Protein AF-A0A8H3GNW7-F1 (afdb_monomer_lite)

Organism: NCBI:txid456999

Sequence (242 aa):
DVTTCQPLDQALVEIWHCNATGQYSGFTTAQLDAPGGGNGTTPDGNSTMTFNGTAPTGTESMGAAPTGAGGGGMSSTGMTDQFTFLRGGWATNSEGIVEFKSIYPGYYTGRTVHIHTMVQTNYSVATNGSIVSHAGNLHHIGQLFFEDTLNDAIVTQGVYANTTQSRTYNTEDNILDSENADGYNAMASTELLGETEADGILAYITIGVDPTFVGSITSTNYVTADLEESSTSTTAAPSSTA

Foldseek 3Di:
DQVPPAADFFKKKKKAAAALQADGQLCNPPPQPDPQGPFPFDLFCPKDKFWPDDAPQLLPLVTNPHPCPDDDDDDRDARPDQDQPRIDMDTQHNRNDDDDDDDQHAHAAQAAGKMKMWIWDQWDAAPVRHTPPQRTWTFGIAIAHEAVVLNVQPCCDDPSVVHPHDHQHCVRRVSNVSSPPPNHHRYWDWDDPDDGCVNDIDTDDDDDTDPVITMGIDHPHDNPPDPPPPPPPPPDDDDDDD

pLDDT: mean 76.61, std 24.31, range [22.33, 98.69]

InterPro domains:
  IPR015889 Intradiol ring-cleavage dioxygenase, core [G3DSA:2.60.130.10] (1-187)
  IPR015889 Intradiol ring-cleavage dioxygenase, core [SSF49482] (4-211)

Radius of gyration: 19.99 Å; chains: 1; bounding box: 75×57×44 Å

Structure (mmCIF, N/CA/C/O backbone):
data_AF-A0A8H3GNW7-F1
#
_entry.id   AF-A0A8H3GNW7-F1
#
loop_
_atom_site.group_PDB
_atom_site.id
_atom_site.type_symbol
_atom_site.label_atom_id
_atom_site.label_alt_id
_atom_site.label_comp_id
_atom_site.label_asym_id
_atom_site.label_entity_id
_atom_site.label_seq_id
_atom_site.pdbx_PDB_ins_code
_atom_site.Cartn_x
_atom_site.Cartn_y
_atom_site.Cartn_z
_atom_site.occupancy
_atom_site.B_iso_or_equiv
_atom_site.auth_seq_id
_atom_site.auth_comp_id
_atom_site.auth_asym_id
_atom_site.auth_atom_id
_atom_site.pdbx_PDB_model_num
ATOM 1 N N . ASP A 1 1 ? 4.038 4.307 -16.890 1.00 93.94 1 ASP A N 1
ATOM 2 C CA . ASP A 1 1 ? 5.140 5.254 -17.160 1.00 93.94 1 ASP A CA 1
ATOM 3 C C . ASP A 1 1 ? 4.582 6.672 -17.282 1.00 93.94 1 ASP A C 1
ATOM 5 O O . ASP A 1 1 ? 3.689 6.886 -18.095 1.00 93.94 1 ASP A O 1
ATOM 9 N N . VAL A 1 2 ? 5.062 7.616 -16.466 1.00 93.88 2 VAL A N 1
ATOM 10 C CA . VAL A 1 2 ? 4.602 9.025 -16.457 1.00 93.88 2 VAL A CA 1
ATOM 11 C C . VAL A 1 2 ? 4.927 9.803 -17.734 1.00 93.88 2 VAL A C 1
ATOM 13 O O . VAL A 1 2 ? 4.285 10.810 -18.011 1.00 93.88 2 VAL A O 1
ATOM 16 N N . THR A 1 3 ? 5.901 9.352 -18.523 1.00 95.38 3 THR A N 1
ATOM 17 C CA . THR A 1 3 ? 6.320 10.022 -19.760 1.00 95.38 3 THR A CA 1
ATOM 18 C C . THR A 1 3 ? 5.544 9.506 -20.965 1.00 95.38 3 THR A C 1
ATOM 20 O O . THR A 1 3 ? 5.150 10.278 -21.838 1.00 95.38 3 THR A O 1
ATOM 23 N N . THR A 1 4 ? 5.335 8.189 -21.040 1.00 96.94 4 THR A N 1
ATOM 24 C CA . THR A 1 4 ? 4.745 7.535 -22.222 1.00 96.94 4 THR A CA 1
ATOM 25 C C . THR A 1 4 ? 3.281 7.137 -22.044 1.00 96.94 4 THR A C 1
ATOM 27 O O . THR A 1 4 ? 2.631 6.747 -23.018 1.00 96.94 4 THR A O 1
ATOM 30 N N . CYS A 1 5 ? 2.768 7.198 -20.812 1.00 95.94 5 CYS A N 1
ATOM 31 C CA . CYS A 1 5 ? 1.466 6.665 -20.405 1.00 95.94 5 CYS A CA 1
ATOM 32 C C . CYS A 1 5 ? 1.281 5.171 -20.721 1.00 95.94 5 CYS A C 1
ATOM 34 O O . CYS A 1 5 ? 0.155 4.679 -20.720 1.00 95.94 5 CYS A O 1
ATOM 36 N N . GLN A 1 6 ? 2.366 4.444 -21.009 1.00 97.69 6 GLN A N 1
ATOM 37 C CA . GLN A 1 6 ? 2.303 3.012 -21.271 1.00 97.69 6 GLN A CA 1
ATOM 38 C C . GLN A 1 6 ? 2.310 2.212 -19.963 1.00 97.69 6 GLN A C 1
ATOM 40 O O . GLN A 1 6 ? 2.906 2.657 -18.965 1.00 97.69 6 GLN A O 1
ATOM 45 N N . PRO A 1 7 ? 1.677 1.026 -19.969 1.00 97.75 7 PRO A N 1
ATOM 46 C CA . PRO A 1 7 ? 1.834 0.039 -18.915 1.00 97.75 7 PRO A CA 1
ATOM 47 C C . PRO A 1 7 ? 3.296 -0.295 -18.625 1.00 97.75 7 PRO A C 1
ATOM 49 O O . PRO A 1 7 ? 4.122 -0.357 -19.537 1.00 97.75 7 PRO A O 1
ATOM 52 N N . LEU A 1 8 ? 3.605 -0.544 -17.353 1.00 96.75 8 LEU A N 1
ATOM 53 C CA . LEU A 1 8 ? 4.867 -1.162 -16.960 1.00 96.75 8 LEU A CA 1
ATOM 54 C C . LEU A 1 8 ? 4.614 -2.649 -16.742 1.00 96.75 8 LEU A C 1
ATOM 56 O O . LEU A 1 8 ? 4.023 -3.018 -15.734 1.00 96.75 8 LEU A O 1
ATOM 60 N N . ASP A 1 9 ? 5.023 -3.475 -17.699 1.00 97.00 9 ASP A N 1
ATOM 61 C CA . ASP A 1 9 ? 4.957 -4.936 -17.608 1.00 97.00 9 ASP A CA 1
ATOM 62 C C . ASP A 1 9 ? 6.084 -5.472 -16.715 1.00 97.00 9 ASP A C 1
ATOM 64 O O . ASP A 1 9 ? 7.200 -4.944 -16.736 1.00 97.00 9 ASP A O 1
ATOM 68 N N . GLN A 1 10 ? 5.798 -6.521 -15.941 1.00 96.25 10 GLN A N 1
ATOM 69 C CA . GLN A 1 10 ? 6.753 -7.193 -15.056 1.00 96.25 10 GLN A CA 1
ATOM 70 C C . GLN A 1 10 ? 7.438 -6.271 -14.026 1.00 96.25 10 GLN A C 1
ATOM 72 O O . GLN A 1 10 ? 8.518 -6.589 -13.523 1.00 96.25 10 GLN A O 1
ATOM 77 N N . ALA A 1 11 ? 6.823 -5.137 -13.684 1.00 97.00 11 ALA A N 1
ATOM 78 C CA . ALA A 1 11 ? 7.242 -4.330 -12.549 1.00 97.00 11 ALA A CA 1
ATOM 79 C C . ALA A 1 11 ? 6.739 -4.999 -11.269 1.00 97.00 11 ALA A C 1
ATOM 81 O O . ALA A 1 11 ? 5.562 -5.332 -11.151 1.00 97.00 11 ALA A O 1
ATOM 82 N N . LEU A 1 12 ? 7.623 -5.208 -10.301 1.00 95.81 12 LEU A N 1
ATOM 83 C CA . LEU A 1 12 ? 7.215 -5.682 -8.991 1.00 95.81 12 LEU A CA 1
ATOM 84 C C . LEU A 1 12 ? 6.530 -4.540 -8.252 1.00 95.81 12 LEU A C 1
ATOM 86 O O . LEU A 1 12 ? 7.145 -3.500 -8.020 1.00 95.81 12 LEU A O 1
ATOM 90 N N . VAL A 1 13 ? 5.287 -4.763 -7.845 1.00 96.06 13 VAL A N 1
ATOM 91 C CA . VAL A 1 13 ? 4.601 -3.908 -6.882 1.00 96.06 13 VAL A CA 1
ATOM 92 C C . VAL A 1 13 ? 4.580 -4.643 -5.556 1.00 96.06 13 VAL A C 1
ATOM 94 O O . VAL A 1 13 ? 4.138 -5.788 -5.494 1.00 96.06 13 VAL A O 1
ATOM 97 N N . GLU A 1 14 ? 5.061 -4.001 -4.504 1.00 92.56 14 GLU A N 1
ATOM 98 C CA . GLU A 1 14 ? 4.995 -4.504 -3.136 1.00 92.56 14 GLU A CA 1
ATOM 99 C C . GLU A 1 14 ? 4.042 -3.643 -2.324 1.00 92.56 14 GLU A C 1
ATOM 101 O O . GLU A 1 14 ? 4.078 -2.420 -2.428 1.00 92.56 14 GLU A O 1
ATOM 106 N N . ILE A 1 15 ? 3.225 -4.281 -1.489 1.00 93.19 15 ILE A N 1
ATOM 107 C CA . ILE A 1 15 ? 2.364 -3.608 -0.525 1.00 93.19 15 ILE A CA 1
ATOM 108 C C . ILE A 1 15 ? 2.614 -4.120 0.889 1.00 93.19 15 ILE A C 1
ATOM 110 O O . ILE A 1 15 ? 2.906 -5.300 1.116 1.00 93.19 15 ILE A O 1
ATOM 114 N N . TRP A 1 16 ? 2.463 -3.227 1.862 1.00 91.50 16 TRP A N 1
ATOM 115 C CA . TRP A 1 16 ? 2.397 -3.595 3.270 1.00 91.50 16 TRP A CA 1
ATOM 116 C C . TRP A 1 16 ? 1.487 -2.650 4.038 1.00 91.50 16 TRP A C 1
ATOM 118 O O . TRP A 1 16 ? 1.398 -1.463 3.736 1.00 91.50 16 TRP A O 1
ATOM 128 N N . HIS A 1 17 ? 0.808 -3.173 5.050 1.00 93.31 17 HIS A N 1
ATOM 129 C CA . HIS A 1 17 ? -0.032 -2.359 5.919 1.00 93.31 17 HIS A CA 1
ATOM 130 C C . HIS A 1 17 ? -0.207 -3.001 7.295 1.00 93.31 17 HIS A C 1
ATOM 132 O O . HIS A 1 17 ? 0.094 -4.180 7.506 1.00 93.31 17 HIS A O 1
ATOM 138 N N . CYS A 1 18 ? -0.692 -2.209 8.248 1.00 89.88 18 CYS A N 1
ATOM 139 C CA . CYS A 1 18 ? -1.008 -2.708 9.576 1.00 89.88 18 CYS A CA 1
ATOM 140 C C . CYS A 1 18 ? -2.261 -3.598 9.566 1.00 89.88 18 CYS A C 1
ATOM 142 O O . CYS A 1 18 ? -3.111 -3.527 8.672 1.00 89.88 18 CYS A O 1
ATOM 144 N N . ASN A 1 19 ? -2.388 -4.443 10.586 1.00 93.00 19 ASN A N 1
ATOM 145 C CA . ASN A 1 19 ? -3.608 -5.202 10.830 1.00 93.00 19 ASN A CA 1
ATOM 146 C C . ASN A 1 19 ? -4.758 -4.299 11.318 1.00 93.00 19 ASN A C 1
ATOM 148 O O . ASN A 1 19 ? -4.594 -3.095 11.507 1.00 93.00 19 ASN A O 1
ATOM 152 N N . ALA A 1 20 ? -5.924 -4.902 11.562 1.00 95.94 20 ALA A N 1
ATOM 153 C CA . ALA A 1 20 ? -7.139 -4.199 11.980 1.00 95.94 20 ALA A CA 1
ATOM 154 C C . ALA A 1 20 ? -6.984 -3.325 13.244 1.00 95.94 20 ALA A C 1
ATOM 156 O O . ALA A 1 20 ? -7.748 -2.384 13.428 1.00 95.94 20 ALA A O 1
ATOM 157 N N . THR A 1 21 ? -5.997 -3.608 14.101 1.00 91.19 21 THR A N 1
ATOM 158 C CA . THR A 1 21 ? -5.742 -2.881 15.356 1.00 91.19 21 THR A CA 1
ATOM 159 C C . THR A 1 21 ? -4.451 -2.057 15.324 1.00 91.19 21 THR A C 1
ATOM 161 O O . THR A 1 21 ? -3.954 -1.664 16.378 1.00 91.19 21 THR A O 1
ATOM 164 N N . GLY A 1 22 ? -3.874 -1.820 14.141 1.00 88.25 22 GLY A N 1
ATOM 165 C CA . GLY A 1 22 ? -2.730 -0.919 13.979 1.00 88.25 22 GLY A CA 1
ATOM 166 C C . GLY A 1 22 ? -1.348 -1.550 14.150 1.00 88.25 22 GLY A C 1
ATOM 167 O O . GLY A 1 22 ? -0.367 -0.821 14.234 1.00 88.25 22 GLY A O 1
ATOM 168 N N . GLN A 1 23 ? -1.224 -2.881 14.190 1.00 84.25 23 GLN A N 1
ATOM 169 C CA . GLN A 1 23 ? 0.077 -3.548 14.339 1.00 84.25 23 GLN A CA 1
ATOM 170 C C . GLN A 1 23 ? 0.660 -3.992 12.998 1.00 84.25 23 GLN A C 1
ATOM 172 O O . GLN A 1 23 ? -0.037 -4.574 12.165 1.00 84.25 23 GLN A O 1
ATOM 177 N N . TYR A 1 24 ? 1.967 -3.800 12.832 1.00 83.88 24 TYR A N 1
ATOM 178 C CA . TYR A 1 24 ? 2.730 -4.315 11.698 1.00 83.88 24 TYR A CA 1
ATOM 179 C C . TYR A 1 24 ? 3.408 -5.643 12.031 1.00 83.88 24 TYR A C 1
ATOM 181 O O . TYR A 1 24 ? 3.953 -5.834 13.120 1.00 83.88 24 TYR A O 1
ATOM 189 N N . SER A 1 25 ? 3.426 -6.545 11.054 1.00 79.75 25 SER A N 1
ATOM 190 C CA . SER A 1 25 ? 4.261 -7.742 11.098 1.00 79.75 25 SER A CA 1
ATOM 191 C C . SER A 1 25 ? 5.747 -7.356 11.081 1.00 79.75 25 SER A C 1
ATOM 193 O O . SER A 1 25 ? 6.122 -6.366 10.442 1.00 79.75 25 SER A O 1
ATOM 195 N N . GLY A 1 26 ? 6.580 -8.075 11.837 1.00 77.12 26 GLY A N 1
ATOM 196 C CA . GLY A 1 26 ? 7.970 -7.707 12.119 1.00 77.12 26 GLY A CA 1
ATOM 197 C C . GLY A 1 26 ? 8.131 -6.758 13.311 1.00 77.12 26 GLY A C 1
ATOM 198 O O . GLY A 1 26 ? 9.252 -6.569 13.774 1.00 77.12 26 GLY A O 1
ATOM 199 N N . PHE A 1 27 ? 7.045 -6.169 13.829 1.00 79.81 27 PHE A N 1
ATOM 200 C CA . PHE A 1 27 ? 7.086 -5.139 14.876 1.00 79.81 27 PHE A CA 1
ATOM 201 C C . PHE A 1 27 ? 5.938 -5.261 15.893 1.00 79.81 27 PHE A C 1
ATOM 203 O O . PHE A 1 27 ? 5.520 -4.268 16.486 1.00 79.81 27 PHE A O 1
ATOM 210 N N . THR A 1 28 ? 5.401 -6.462 16.125 1.00 76.56 28 THR A N 1
ATOM 211 C CA . THR A 1 28 ? 4.170 -6.645 16.926 1.00 76.56 28 THR A CA 1
ATOM 212 C C . THR A 1 28 ? 4.314 -6.268 18.402 1.00 76.56 28 THR A C 1
ATOM 214 O O . THR A 1 28 ? 3.321 -5.980 19.069 1.00 76.56 28 THR A O 1
ATOM 217 N N . THR A 1 29 ? 5.545 -6.252 18.912 1.00 69.50 29 THR A N 1
ATOM 218 C CA . THR A 1 29 ? 5.886 -5.852 20.291 1.00 69.50 29 THR A CA 1
ATOM 219 C C . THR A 1 29 ? 6.605 -4.503 20.378 1.00 69.50 29 THR A C 1
ATOM 221 O O . THR A 1 29 ? 6.983 -4.084 21.473 1.00 69.50 29 THR A O 1
ATOM 224 N N . ALA A 1 30 ? 6.799 -3.808 19.250 1.00 62.69 30 ALA A N 1
ATOM 225 C CA . ALA A 1 30 ? 7.311 -2.445 19.266 1.00 62.69 30 ALA A CA 1
ATOM 226 C C . ALA A 1 30 ? 6.236 -1.514 19.846 1.00 62.69 30 ALA A C 1
ATOM 228 O O . ALA A 1 30 ? 5.074 -1.564 19.444 1.00 62.69 30 ALA A O 1
ATOM 229 N N . GLN A 1 31 ? 6.608 -0.674 20.813 1.00 50.69 31 GLN A N 1
ATOM 230 C CA . GLN A 1 31 ? 5.672 0.260 21.432 1.00 50.69 31 GLN A CA 1
ATOM 231 C C . GLN A 1 31 ? 5.324 1.368 20.420 1.00 50.69 31 GLN A C 1
ATOM 233 O O . GLN A 1 31 ? 6.110 2.290 20.215 1.00 50.69 31 GLN A O 1
ATOM 238 N N . LEU A 1 32 ? 4.156 1.277 19.776 1.00 53.00 32 LEU A N 1
ATOM 239 C CA . LEU A 1 32 ? 3.659 2.294 18.833 1.00 53.00 32 LEU A CA 1
ATOM 240 C C . LEU A 1 32 ? 3.062 3.527 19.545 1.00 53.00 32 LEU A C 1
ATOM 242 O O . LEU A 1 32 ? 2.707 4.504 18.894 1.00 53.00 32 LEU A O 1
ATOM 246 N N . ASP A 1 33 ? 2.991 3.504 20.880 1.00 40.31 33 ASP A N 1
ATOM 247 C CA . ASP A 1 33 ? 2.247 4.465 21.710 1.00 40.31 33 ASP A CA 1
ATOM 248 C C . ASP A 1 33 ? 2.989 5.793 21.987 1.00 40.31 33 ASP A C 1
ATOM 250 O O . ASP A 1 33 ? 2.643 6.522 22.920 1.00 40.31 33 ASP A O 1
ATOM 254 N N . ALA A 1 34 ? 4.039 6.119 21.230 1.00 39.69 34 ALA A N 1
ATOM 255 C CA . ALA A 1 34 ? 4.726 7.399 21.375 1.00 39.69 34 ALA A CA 1
ATOM 256 C C . ALA A 1 34 ? 3.979 8.500 20.590 1.00 39.69 34 ALA A C 1
ATOM 258 O O . ALA A 1 34 ? 3.754 8.338 19.387 1.00 39.69 34 ALA A O 1
ATOM 259 N N . PRO A 1 35 ? 3.631 9.647 21.213 1.00 33.34 35 PRO A N 1
ATOM 260 C CA . PRO A 1 35 ? 3.158 10.813 20.477 1.00 33.34 35 PRO A CA 1
ATOM 261 C C . PRO A 1 35 ? 4.319 11.304 19.609 1.00 33.34 35 PRO A C 1
ATOM 263 O O . PRO A 1 35 ? 5.306 11.823 20.128 1.00 33.34 35 PRO A O 1
ATOM 266 N N . GLY A 1 36 ? 4.233 11.062 18.303 1.00 40.16 36 GLY A N 1
ATOM 267 C CA . GLY A 1 36 ? 5.357 11.246 17.380 1.00 40.16 36 GLY A CA 1
ATOM 268 C C . GLY A 1 36 ? 5.645 10.059 16.465 1.00 40.16 36 GLY A C 1
ATOM 269 O O . GLY A 1 36 ? 6.769 9.949 15.991 1.00 40.16 36 GLY A O 1
ATOM 270 N N . GLY A 1 37 ? 4.650 9.204 16.207 1.00 36.91 37 GLY A N 1
ATOM 271 C CA . GLY A 1 37 ? 4.679 8.241 15.114 1.00 36.91 37 GLY A CA 1
ATOM 272 C C . GLY A 1 37 ? 5.673 7.119 15.365 1.00 36.91 37 GLY A C 1
ATOM 273 O O . GLY A 1 37 ? 6.847 7.214 15.009 1.00 36.91 37 GLY A O 1
ATOM 274 N N . GLY A 1 38 ? 5.180 6.001 15.904 1.00 36.59 38 GLY A N 1
ATOM 275 C CA . GLY A 1 38 ? 5.775 4.711 15.577 1.00 36.59 38 GLY A CA 1
ATOM 276 C C . GLY A 1 38 ? 5.834 4.646 14.058 1.00 36.59 38 GLY A C 1
ATOM 277 O O . GLY A 1 38 ? 4.805 4.555 13.394 1.00 36.59 38 GLY A O 1
ATOM 278 N N . ASN A 1 39 ? 7.026 4.875 13.520 1.00 38.94 39 ASN A N 1
ATOM 279 C CA . ASN A 1 39 ? 7.240 5.037 12.102 1.00 38.94 39 ASN A CA 1
ATOM 280 C C . ASN A 1 39 ? 6.861 3.683 11.500 1.00 38.94 39 ASN A C 1
ATOM 282 O O . ASN A 1 39 ? 7.601 2.708 11.671 1.00 38.94 39 ASN A O 1
ATOM 286 N N . GLY A 1 40 ? 5.676 3.620 10.878 1.00 41.66 40 GLY A N 1
ATOM 287 C CA . GLY A 1 40 ? 5.266 2.594 9.919 1.00 41.66 40 GLY A CA 1
ATOM 288 C C . GLY A 1 40 ? 6.224 2.698 8.753 1.00 41.66 40 GLY A C 1
ATOM 289 O O . GLY A 1 40 ? 5.923 3.221 7.688 1.00 41.66 40 GLY A O 1
ATOM 290 N N . THR A 1 41 ? 7.459 2.345 9.062 1.00 39.34 41 THR A N 1
ATOM 291 C CA . THR A 1 41 ? 8.587 2.365 8.176 1.00 39.34 41 THR A CA 1
ATOM 292 C C . THR A 1 41 ? 8.235 1.407 7.052 1.00 39.34 41 THR A C 1
ATOM 294 O O . THR A 1 41 ? 7.289 0.608 7.124 1.00 39.34 41 THR A O 1
ATOM 297 N N . THR A 1 42 ? 9.005 1.465 5.983 1.00 37.31 42 THR A N 1
ATOM 298 C CA . THR A 1 42 ? 9.113 0.346 5.051 1.00 37.31 42 THR A CA 1
ATOM 299 C C . THR A 1 42 ? 9.264 -0.982 5.838 1.00 37.31 42 THR A C 1
ATOM 301 O O . THR A 1 42 ? 9.411 -0.965 7.063 1.00 37.31 42 THR A O 1
ATOM 304 N N . PRO A 1 43 ? 9.276 -2.179 5.227 1.00 37.72 43 PRO A N 1
ATOM 305 C CA . PRO A 1 43 ? 9.670 -3.424 5.927 1.00 37.72 43 PRO A CA 1
ATOM 306 C C . PRO A 1 43 ? 10.958 -3.328 6.794 1.00 37.72 43 PRO A C 1
ATOM 308 O O . PRO A 1 43 ? 11.270 -4.200 7.599 1.00 37.72 43 PRO A O 1
ATOM 311 N N . ASP A 1 44 ? 11.639 -2.194 6.701 1.00 44.97 44 ASP A N 1
ATOM 312 C CA . ASP A 1 44 ? 12.944 -1.843 7.142 1.00 44.97 44 ASP A CA 1
ATOM 313 C C . ASP A 1 44 ? 12.918 -0.592 8.042 1.00 44.97 44 ASP A C 1
ATOM 315 O O . ASP A 1 44 ? 13.236 0.521 7.618 1.00 44.97 44 ASP A O 1
ATOM 319 N N . GLY A 1 45 ? 12.632 -0.763 9.335 1.00 42.06 45 GLY A N 1
ATOM 320 C CA . GLY A 1 45 ? 12.810 0.265 10.384 1.00 42.06 45 GLY A CA 1
ATOM 321 C C . GLY A 1 45 ? 14.236 0.826 10.578 1.00 42.06 45 GLY A C 1
ATOM 322 O O . GLY A 1 45 ? 14.549 1.362 11.640 1.00 42.06 45 GLY A O 1
ATOM 323 N N . ASN A 1 46 ? 15.103 0.675 9.574 1.00 42.75 46 ASN A N 1
ATOM 324 C CA . ASN A 1 46 ? 16.444 1.239 9.455 1.00 42.75 46 ASN A CA 1
ATOM 325 C C . ASN A 1 46 ? 16.862 1.413 7.974 1.00 42.75 46 ASN A C 1
ATOM 327 O O . ASN A 1 46 ? 18.052 1.346 7.665 1.00 42.75 46 ASN A O 1
ATOM 331 N N . SER A 1 47 ? 15.908 1.554 7.041 1.00 46.47 47 SER A N 1
ATOM 332 C CA . SER A 1 47 ? 16.259 1.611 5.622 1.00 46.47 47 SER A CA 1
ATOM 333 C C . SER A 1 47 ? 16.913 2.928 5.236 1.00 46.47 47 SER A C 1
ATOM 335 O O . SER A 1 47 ? 16.288 3.987 5.303 1.00 46.47 47 SER A O 1
ATOM 337 N N . THR A 1 48 ? 18.166 2.873 4.786 1.00 51.88 48 THR A N 1
ATOM 338 C CA . THR A 1 48 ? 18.774 4.002 4.082 1.00 51.88 48 THR A CA 1
ATOM 339 C C . THR A 1 48 ? 18.409 3.911 2.612 1.00 51.88 48 THR A C 1
ATOM 341 O O . THR A 1 48 ? 18.759 2.943 1.934 1.00 51.88 48 THR A O 1
ATOM 344 N N . MET A 1 49 ? 17.723 4.938 2.128 1.00 56.47 49 MET A N 1
ATOM 345 C CA . MET A 1 49 ? 17.393 5.101 0.720 1.00 56.47 49 MET A CA 1
ATOM 346 C C . MET A 1 49 ? 18.518 5.868 0.044 1.00 56.47 49 MET A C 1
ATOM 348 O O . MET A 1 49 ? 18.901 6.941 0.511 1.00 56.47 49 MET A O 1
ATOM 352 N N . THR A 1 50 ? 19.046 5.331 -1.051 1.00 55.91 50 THR A N 1
ATOM 353 C CA . THR A 1 50 ? 20.015 6.061 -1.875 1.00 55.91 50 THR A CA 1
ATOM 354 C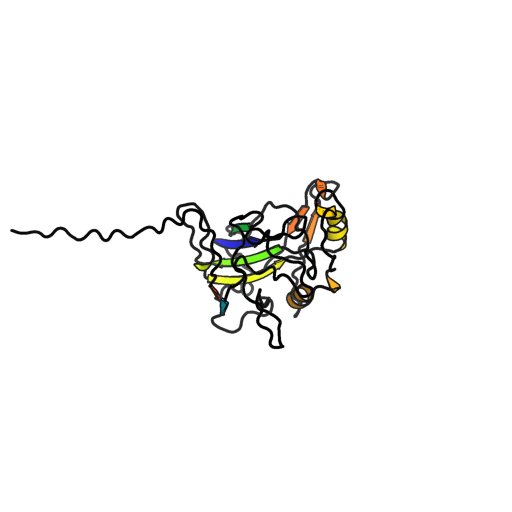 C . THR A 1 50 ? 19.431 6.266 -3.260 1.00 55.91 50 THR A C 1
ATOM 356 O O . THR A 1 50 ? 19.081 5.299 -3.938 1.00 55.91 50 THR A O 1
ATOM 359 N N . PHE A 1 51 ? 19.339 7.529 -3.672 1.00 56.25 51 PHE A N 1
ATOM 360 C CA . PHE A 1 51 ? 18.806 7.937 -4.967 1.00 56.25 51 PHE A CA 1
ATOM 361 C C . PHE A 1 51 ? 19.933 8.396 -5.887 1.00 56.25 51 PHE A C 1
ATOM 363 O O . PHE A 1 51 ? 20.816 9.149 -5.473 1.00 56.25 51 PHE A O 1
ATOM 370 N N . ASN A 1 52 ? 19.896 7.966 -7.148 1.00 51.09 52 ASN A N 1
ATOM 371 C CA . ASN A 1 52 ? 20.790 8.492 -8.172 1.00 51.09 52 ASN A CA 1
ATOM 372 C C . ASN A 1 52 ? 20.118 9.673 -8.894 1.00 51.09 52 ASN A C 1
ATOM 374 O O . ASN A 1 52 ? 19.573 9.512 -9.982 1.00 51.09 52 ASN A O 1
ATOM 378 N N . GLY A 1 53 ? 20.130 10.851 -8.265 1.00 51.81 53 GLY A N 1
ATOM 379 C CA . GLY A 1 53 ? 19.490 12.072 -8.775 1.00 51.81 53 GLY A CA 1
ATOM 380 C C . GLY A 1 53 ? 18.465 12.664 -7.804 1.00 51.81 53 GLY A C 1
ATOM 381 O O . GLY A 1 53 ? 18.298 12.167 -6.693 1.00 51.81 53 GLY A O 1
ATOM 382 N N . THR A 1 54 ? 17.804 13.749 -8.215 1.00 46.81 54 THR A N 1
ATOM 383 C CA . THR A 1 54 ? 16.623 14.276 -7.509 1.00 46.81 54 THR A CA 1
ATOM 384 C C . THR A 1 54 ? 15.480 13.287 -7.693 1.00 46.81 54 THR A C 1
ATOM 386 O O . THR A 1 54 ? 15.264 12.824 -8.815 1.00 46.81 54 THR A O 1
ATOM 389 N N . ALA A 1 55 ? 14.785 12.928 -6.616 1.00 46.78 55 ALA A N 1
ATOM 390 C CA . ALA A 1 55 ? 13.648 12.037 -6.747 1.00 46.78 55 ALA A CA 1
ATOM 391 C C . ALA A 1 55 ? 12.485 12.778 -7.436 1.00 46.78 55 ALA A C 1
ATOM 393 O O . ALA A 1 55 ? 12.372 14.002 -7.325 1.00 46.78 55 ALA A O 1
ATOM 394 N N . PRO A 1 56 ? 11.647 12.081 -8.224 1.00 44.22 56 PRO A N 1
AT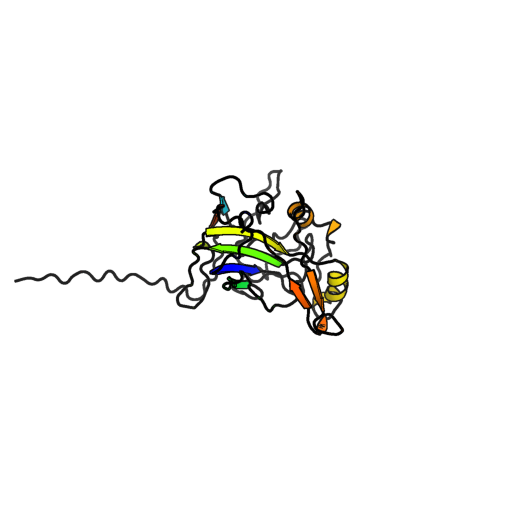OM 395 C CA . PRO A 1 56 ? 10.461 12.696 -8.791 1.00 44.22 56 PRO A CA 1
ATOM 396 C C . PRO A 1 56 ? 9.612 13.285 -7.663 1.00 44.22 56 PRO A C 1
ATOM 398 O O . PRO A 1 56 ? 9.428 12.654 -6.619 1.00 44.22 56 PRO A O 1
ATOM 401 N N . THR A 1 57 ? 9.069 14.482 -7.868 1.00 42.59 57 THR A N 1
ATOM 402 C CA . THR A 1 57 ? 8.080 15.065 -6.955 1.00 42.59 57 THR A CA 1
ATOM 403 C C . THR A 1 57 ? 6.934 14.058 -6.758 1.00 42.59 57 THR A C 1
ATOM 405 O O . THR A 1 57 ? 6.537 13.375 -7.702 1.00 42.59 57 THR A O 1
ATOM 408 N N . GLY A 1 58 ? 6.493 13.848 -5.515 1.00 39.25 58 GLY A N 1
ATOM 409 C CA . GLY A 1 58 ? 5.529 12.790 -5.159 1.00 39.25 58 GLY A CA 1
ATOM 410 C C . GLY A 1 58 ? 6.103 11.364 -5.027 1.00 39.25 58 GLY A C 1
ATOM 411 O O . GLY A 1 58 ? 5.420 10.488 -4.516 1.00 39.25 58 GLY A O 1
ATOM 412 N N . THR A 1 59 ? 7.359 11.115 -5.427 1.00 37.97 59 THR A N 1
ATOM 413 C CA . THR A 1 59 ? 8.144 9.919 -5.023 1.00 37.97 59 THR A CA 1
ATOM 414 C C . THR A 1 59 ? 8.955 10.190 -3.751 1.00 37.97 59 THR A C 1
ATOM 416 O O . THR A 1 59 ? 9.394 9.267 -3.068 1.00 37.97 59 THR A O 1
ATOM 419 N N . GLU A 1 60 ? 9.104 11.468 -3.391 1.00 35.41 60 GLU A N 1
ATOM 420 C CA . GLU A 1 60 ? 9.655 11.938 -2.118 1.00 35.41 60 GLU A CA 1
ATOM 421 C C . GLU A 1 60 ? 8.614 11.882 -0.997 1.00 35.41 60 GLU A C 1
ATOM 423 O O . GLU A 1 60 ? 8.515 12.807 -0.188 1.00 35.41 60 GLU A O 1
ATOM 428 N N . SER A 1 61 ? 7.862 10.780 -0.898 1.00 37.88 61 SER A N 1
ATOM 429 C CA . SER A 1 61 ? 7.434 10.348 0.428 1.00 37.88 61 SER A CA 1
ATOM 430 C C . SER A 1 61 ? 8.745 10.115 1.171 1.00 37.88 61 SER A C 1
ATOM 432 O O . SER A 1 61 ? 9.384 9.064 1.051 1.00 37.88 61 SER A O 1
ATOM 434 N N . MET A 1 62 ? 9.246 11.180 1.818 1.00 37.12 62 MET A N 1
ATOM 435 C CA . MET A 1 62 ? 10.250 11.103 2.863 1.00 37.12 62 MET A CA 1
ATOM 436 C C . MET A 1 62 ? 9.850 9.859 3.621 1.00 37.12 62 MET A C 1
ATOM 438 O O . MET A 1 62 ? 8.689 9.758 4.023 1.00 37.12 62 MET A O 1
ATOM 442 N N . GLY A 1 63 ? 10.743 8.873 3.705 1.00 34.34 63 GLY A N 1
ATOM 443 C CA . GLY A 1 63 ? 10.400 7.641 4.391 1.00 34.34 63 GLY A CA 1
ATOM 444 C C . GLY A 1 63 ? 9.732 7.955 5.747 1.00 34.34 63 GLY A C 1
ATOM 445 O O . GLY A 1 63 ? 9.777 9.057 6.283 1.00 34.34 63 GLY A O 1
ATOM 446 N N . ALA A 1 64 ? 9.367 6.984 6.542 1.00 37.19 64 ALA A N 1
ATOM 447 C CA . ALA A 1 64 ? 10.400 6.168 7.160 1.00 37.19 64 ALA A CA 1
ATOM 448 C C . ALA A 1 64 ? 11.764 6.857 7.541 1.00 37.19 64 ALA A C 1
ATOM 450 O O . ALA A 1 64 ? 12.484 6.291 8.352 1.00 37.19 64 ALA A O 1
ATOM 451 N N . ALA A 1 65 ? 12.138 8.052 7.054 1.00 29.52 65 ALA A N 1
ATOM 452 C CA . ALA A 1 65 ? 13.200 8.915 7.540 1.00 29.52 65 ALA A CA 1
ATOM 453 C C . ALA A 1 65 ? 12.606 9.912 8.553 1.00 29.52 65 ALA A C 1
ATOM 455 O O . ALA A 1 65 ? 11.533 10.468 8.324 1.00 29.52 65 ALA A O 1
ATOM 456 N N . PRO A 1 66 ? 13.278 10.158 9.687 1.00 28.75 66 PRO A N 1
ATOM 457 C CA . PRO A 1 66 ? 12.736 11.005 10.733 1.00 28.75 66 PRO A CA 1
ATOM 458 C C . PRO A 1 66 ? 12.567 12.421 10.180 1.00 28.75 66 PRO A C 1
ATOM 460 O O . PRO A 1 66 ? 13.555 13.111 9.923 1.00 28.75 66 PRO A O 1
ATOM 463 N N . THR A 1 67 ? 11.334 12.913 10.070 1.00 27.86 67 THR A N 1
ATOM 464 C CA . THR A 1 67 ? 11.086 14.358 10.084 1.00 27.86 67 THR A CA 1
ATOM 465 C C . THR A 1 67 ? 11.330 14.858 11.505 1.00 27.86 67 THR A C 1
ATOM 467 O O . THR A 1 67 ? 10.422 15.195 12.256 1.00 27.86 67 THR A O 1
ATOM 470 N N . GLY A 1 68 ? 12.602 14.855 11.885 1.00 26.00 68 GLY A N 1
ATOM 471 C CA . GLY A 1 68 ? 13.163 15.595 12.992 1.00 26.00 68 GLY A CA 1
ATOM 472 C C . GLY A 1 68 ? 14.126 16.611 12.406 1.00 26.00 68 GLY A C 1
ATOM 473 O O . GLY A 1 68 ? 15.342 16.461 12.517 1.00 26.00 68 GLY A O 1
ATOM 474 N N . ALA A 1 69 ? 13.598 17.667 11.785 1.00 29.73 69 ALA A N 1
ATOM 475 C CA . ALA A 1 69 ? 14.321 18.931 11.753 1.00 29.73 69 ALA A CA 1
ATOM 476 C C . ALA A 1 69 ? 14.412 19.424 13.210 1.00 29.73 69 ALA A C 1
ATOM 478 O O . ALA A 1 69 ? 13.572 20.177 13.688 1.00 29.73 69 ALA A O 1
ATOM 479 N N . GLY A 1 70 ? 15.386 18.895 13.949 1.00 22.62 70 GLY A N 1
ATOM 480 C CA . GLY A 1 70 ? 15.554 19.121 15.380 1.00 22.62 70 GLY A CA 1
ATOM 481 C C . GLY A 1 70 ? 16.175 17.899 16.040 1.00 22.62 70 GLY A C 1
ATOM 482 O O . GLY A 1 70 ? 15.519 16.879 16.208 1.00 22.62 70 GLY A O 1
ATOM 483 N N . GLY A 1 71 ? 17.461 18.002 16.377 1.00 25.34 71 GLY A N 1
ATOM 484 C CA . GLY A 1 71 ? 18.271 16.914 16.917 1.00 25.34 71 GLY A CA 1
ATOM 485 C C . GLY A 1 71 ? 17.612 16.146 18.067 1.00 25.34 71 GLY A C 1
ATOM 486 O O . GLY A 1 71 ? 17.343 16.695 19.130 1.00 25.34 71 GLY A O 1
ATOM 487 N N . GLY A 1 72 ? 17.437 14.847 17.848 1.00 22.33 72 GLY A N 1
ATOM 488 C CA . GLY A 1 72 ? 17.038 13.860 18.842 1.00 22.33 72 GLY A CA 1
ATOM 489 C C . GLY A 1 72 ? 17.033 12.493 18.172 1.00 22.33 72 GLY A C 1
ATOM 490 O O . GLY A 1 72 ? 16.083 12.150 17.481 1.00 22.33 72 GLY A O 1
ATOM 491 N N . GLY A 1 73 ? 18.137 11.750 18.284 1.00 26.72 73 GLY A N 1
ATOM 492 C CA . GLY A 1 73 ? 18.280 10.443 17.647 1.00 26.72 73 GLY A CA 1
ATOM 493 C C . GLY A 1 73 ? 17.237 9.457 18.166 1.00 26.72 73 GLY A C 1
ATOM 494 O O . GLY A 1 73 ? 17.259 9.106 19.345 1.00 26.72 73 GLY A O 1
ATOM 495 N N . MET A 1 74 ? 16.350 8.998 17.285 1.00 33.69 74 MET A N 1
ATOM 496 C CA . MET A 1 74 ? 15.456 7.882 17.570 1.00 33.69 74 MET A CA 1
ATOM 497 C C . MET A 1 74 ? 16.175 6.595 17.154 1.00 33.69 74 MET A C 1
ATOM 499 O O . MET A 1 74 ? 16.450 6.376 15.977 1.00 33.69 74 MET A O 1
ATOM 503 N N . SER A 1 75 ? 16.559 5.791 18.144 1.00 35.25 75 SER A N 1
ATOM 504 C CA . SER A 1 75 ? 17.240 4.507 17.958 1.00 35.25 75 SER A CA 1
ATOM 505 C C . SER A 1 75 ? 16.373 3.567 17.118 1.00 35.25 75 SER A C 1
ATOM 507 O O . SER A 1 75 ? 15.263 3.225 17.524 1.00 35.25 75 SER A O 1
ATOM 509 N N . SER A 1 76 ? 16.896 3.121 15.974 1.00 45.16 76 SER A N 1
ATOM 510 C CA . SER A 1 76 ? 16.317 2.051 15.158 1.00 45.16 76 SER A CA 1
ATOM 511 C C . SER A 1 76 ? 16.048 0.824 16.032 1.00 45.16 76 SER A C 1
ATOM 513 O O . SER A 1 76 ? 16.969 0.315 16.679 1.00 45.16 76 SER A O 1
ATOM 515 N N . THR A 1 77 ? 14.808 0.343 16.067 1.00 53.78 77 THR A N 1
ATOM 516 C CA . THR A 1 77 ? 14.493 -0.936 16.713 1.00 53.78 77 THR A CA 1
ATOM 517 C C . THR A 1 77 ? 14.546 -1.998 15.621 1.00 53.78 77 THR A C 1
ATOM 519 O O . THR A 1 77 ? 13.855 -1.873 14.611 1.00 53.78 77 THR A O 1
ATOM 522 N N . GLY A 1 78 ? 15.413 -3.003 15.771 1.00 61.12 78 GLY A N 1
ATOM 523 C CA . GLY A 1 78 ? 15.387 -4.171 14.887 1.00 61.12 78 GLY A CA 1
ATOM 524 C C . GLY A 1 78 ? 14.012 -4.841 14.927 1.00 61.12 78 GLY A C 1
ATOM 525 O O . GLY A 1 78 ? 13.256 -4.617 15.877 1.00 61.12 78 GLY A O 1
ATOM 526 N N . MET A 1 79 ? 13.679 -5.647 13.915 1.00 69.44 79 MET A N 1
ATOM 527 C CA . MET A 1 79 ? 12.420 -6.400 13.930 1.00 69.44 79 MET A CA 1
ATOM 528 C C . MET A 1 79 ? 12.241 -7.120 15.265 1.00 69.44 79 MET A C 1
ATOM 530 O O . MET A 1 79 ? 13.166 -7.760 15.774 1.00 69.44 79 MET A O 1
ATOM 534 N N . THR A 1 80 ? 11.048 -7.013 15.834 1.00 76.19 80 THR A N 1
ATOM 535 C CA . THR A 1 80 ? 10.733 -7.633 17.116 1.00 76.19 80 THR A CA 1
ATOM 536 C C . THR A 1 80 ? 10.181 -9.050 16.973 1.00 76.19 80 THR A C 1
ATOM 538 O O . THR A 1 80 ? 10.132 -9.793 17.953 1.00 76.19 80 THR A O 1
ATOM 541 N N . ASP A 1 81 ? 9.819 -9.447 15.751 1.00 78.75 81 ASP A N 1
ATOM 542 C CA . ASP A 1 81 ? 9.381 -10.792 15.383 1.00 78.75 81 ASP A CA 1
ATOM 543 C C . ASP A 1 81 ? 9.708 -11.099 13.905 1.00 78.75 81 ASP A C 1
ATOM 545 O O . ASP A 1 81 ? 10.375 -10.320 13.229 1.00 78.75 81 ASP A O 1
ATOM 549 N N . GLN A 1 82 ? 9.312 -12.276 13.414 1.00 81.00 82 GLN A N 1
ATOM 550 C CA . GLN A 1 82 ? 9.526 -12.720 12.024 1.00 81.00 82 GLN A CA 1
ATOM 551 C C . GLN A 1 82 ? 8.203 -12.895 11.268 1.00 81.00 82 GLN A C 1
ATOM 553 O O . GLN A 1 82 ? 8.138 -13.630 10.282 1.00 81.00 82 GLN A O 1
ATOM 558 N N . PHE A 1 83 ? 7.117 -12.287 11.750 1.00 80.69 83 PHE A N 1
ATOM 559 C CA . PHE A 1 83 ? 5.846 -12.362 11.051 1.00 80.69 83 PHE A CA 1
ATOM 560 C C . PHE A 1 83 ? 5.907 -11.566 9.751 1.00 80.69 83 PHE A C 1
ATOM 562 O O . PHE A 1 83 ? 6.555 -10.527 9.657 1.00 80.69 83 PHE A O 1
ATOM 569 N N . THR A 1 84 ? 5.151 -12.033 8.762 1.00 82.94 84 THR A N 1
ATOM 570 C CA . THR A 1 84 ? 5.064 -11.419 7.430 1.00 82.94 84 THR A CA 1
ATOM 571 C C . THR A 1 84 ? 3.624 -11.178 6.989 1.00 82.94 84 THR A C 1
ATOM 573 O O . THR A 1 84 ? 3.372 -10.906 5.819 1.00 82.94 84 THR A O 1
ATOM 576 N N . PHE A 1 85 ? 2.652 -11.275 7.907 1.00 86.00 85 PHE A N 1
ATOM 577 C CA . PHE A 1 85 ? 1.253 -11.010 7.569 1.00 86.00 85 PHE A CA 1
ATOM 578 C C . PHE A 1 85 ? 1.100 -9.614 6.952 1.00 86.00 85 PHE A C 1
ATOM 580 O O . PHE A 1 85 ? 1.797 -8.680 7.355 1.00 86.00 85 PHE A O 1
ATOM 587 N N . LEU A 1 86 ? 0.164 -9.483 6.007 1.00 91.69 86 LEU A N 1
ATOM 588 C CA . LEU A 1 86 ? -0.190 -8.210 5.363 1.00 91.69 86 LEU A CA 1
ATOM 589 C C . LEU A 1 86 ? 1.002 -7.516 4.682 1.00 91.69 86 LEU A C 1
ATOM 591 O O . LEU A 1 86 ? 1.061 -6.291 4.604 1.00 91.69 86 LEU A O 1
ATOM 595 N N . ARG A 1 87 ? 1.953 -8.322 4.199 1.00 88.94 87 ARG A N 1
ATOM 596 C CA . ARG A 1 87 ? 3.047 -7.936 3.310 1.00 88.94 87 ARG A CA 1
ATOM 597 C C . ARG A 1 87 ? 3.015 -8.854 2.100 1.00 88.94 87 ARG A C 1
ATOM 599 O O . ARG A 1 87 ? 2.781 -10.054 2.242 1.00 88.94 87 ARG A O 1
ATOM 606 N N . GLY A 1 88 ? 3.268 -8.311 0.923 1.00 87.25 88 GLY A N 1
ATOM 607 C CA . GLY A 1 88 ? 3.355 -9.113 -0.286 1.00 87.25 88 GLY A CA 1
ATOM 608 C C . GLY A 1 88 ? 3.751 -8.274 -1.479 1.00 87.25 88 GLY A C 1
ATOM 609 O O . GLY A 1 88 ? 3.608 -7.057 -1.465 1.00 87.25 88 GLY A O 1
ATOM 610 N N . GLY A 1 89 ? 4.228 -8.937 -2.521 1.00 91.62 89 GLY A N 1
ATOM 611 C CA . GLY A 1 89 ? 4.497 -8.289 -3.787 1.00 91.62 89 GLY A CA 1
ATOM 612 C C . GLY A 1 89 ? 4.225 -9.225 -4.941 1.00 91.62 89 GLY A C 1
ATOM 613 O O . GLY A 1 89 ? 4.292 -10.447 -4.793 1.00 91.62 89 GLY A O 1
ATOM 614 N N . TRP A 1 90 ? 3.879 -8.646 -6.079 1.00 94.81 90 TRP A N 1
ATOM 615 C CA . TRP A 1 90 ? 3.666 -9.400 -7.300 1.00 94.81 90 TRP A CA 1
ATOM 616 C C . TRP A 1 90 ? 3.990 -8.554 -8.525 1.00 94.81 90 TRP A C 1
ATOM 618 O O . TRP A 1 90 ? 3.935 -7.324 -8.485 1.00 94.81 90 TRP A O 1
ATOM 628 N N . ALA A 1 91 ? 4.365 -9.233 -9.605 1.00 96.62 91 ALA A N 1
ATOM 629 C CA . ALA A 1 91 ? 4.649 -8.588 -10.874 1.00 96.62 91 ALA A CA 1
ATOM 630 C C . ALA A 1 91 ? 3.350 -8.088 -11.513 1.00 96.62 91 ALA A C 1
ATOM 632 O O . ALA A 1 91 ? 2.348 -8.808 -11.535 1.00 96.62 91 ALA A O 1
ATOM 633 N N . THR A 1 92 ? 3.381 -6.885 -12.071 1.00 98.44 92 THR A N 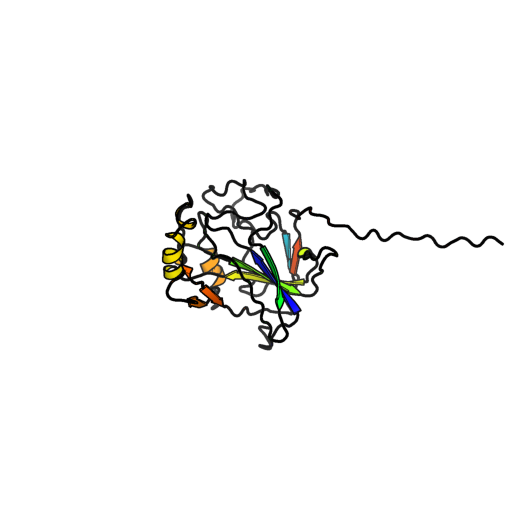1
ATOM 634 C CA . THR A 1 92 ? 2.344 -6.421 -12.987 1.00 98.44 92 THR A CA 1
ATOM 635 C C . THR A 1 92 ? 2.291 -7.306 -14.229 1.00 98.44 92 THR A C 1
ATOM 637 O O . THR A 1 92 ? 3.309 -7.820 -14.693 1.00 98.44 92 THR A O 1
ATOM 640 N N . ASN A 1 93 ? 1.092 -7.483 -14.776 1.00 98.31 93 ASN A N 1
ATOM 641 C CA . ASN A 1 93 ? 0.889 -8.158 -16.054 1.00 98.31 93 ASN A CA 1
ATOM 642 C C . ASN A 1 93 ? 1.225 -7.236 -17.248 1.00 98.31 93 ASN A C 1
ATOM 644 O O . ASN A 1 93 ? 1.590 -6.072 -17.074 1.00 98.31 93 ASN A O 1
ATOM 648 N N . SER A 1 94 ? 0.995 -7.722 -18.474 1.00 98.19 94 SER A N 1
ATOM 649 C CA . SER A 1 94 ? 1.242 -6.968 -19.716 1.00 98.19 94 SER A CA 1
ATOM 650 C C . SER A 1 94 ? 0.417 -5.686 -19.868 1.00 98.19 94 SER A C 1
ATOM 652 O O . SER A 1 94 ? 0.722 -4.852 -20.716 1.00 98.19 94 SER A O 1
ATOM 654 N N . GLU A 1 95 ? -0.645 -5.534 -19.077 1.00 98.12 95 GLU A N 1
ATOM 655 C CA . GLU A 1 95 ? -1.474 -4.327 -19.007 1.00 98.12 95 GLU A CA 1
ATOM 656 C C . GLU A 1 95 ? -1.051 -3.398 -17.856 1.00 98.12 95 GLU A C 1
ATOM 658 O O . GLU A 1 95 ? -1.642 -2.338 -17.667 1.00 98.12 95 GLU A O 1
ATOM 663 N N . GLY A 1 96 ? 0.012 -3.738 -17.118 1.00 98.00 96 GLY A N 1
ATOM 664 C CA . GLY A 1 96 ? 0.527 -2.946 -16.001 1.00 98.00 96 GLY A CA 1
ATOM 665 C C . GLY A 1 96 ? -0.300 -3.094 -14.727 1.00 98.00 96 GLY A C 1
ATOM 666 O O . GLY A 1 96 ? -0.196 -2.258 -13.833 1.00 98.00 96 GLY A O 1
ATOM 667 N N . ILE A 1 97 ? -1.132 -4.135 -14.652 1.00 98.44 97 ILE A N 1
ATOM 668 C CA . ILE A 1 97 ? -2.080 -4.363 -13.563 1.00 98.44 97 ILE A CA 1
ATOM 669 C C . ILE A 1 97 ? -1.534 -5.435 -12.626 1.00 98.44 97 ILE A C 1
ATOM 671 O O . ILE A 1 97 ? -1.014 -6.465 -13.059 1.00 98.44 97 ILE A O 1
ATOM 675 N N . VAL A 1 98 ? -1.707 -5.197 -11.331 1.00 98.31 98 VAL A N 1
ATOM 676 C CA . VAL A 1 98 ? -1.487 -6.160 -10.256 1.00 98.31 98 VAL A CA 1
ATOM 677 C C . VAL A 1 98 ? -2.684 -6.105 -9.312 1.00 98.31 98 VAL A C 1
ATOM 679 O O . VAL A 1 98 ? -3.234 -5.033 -9.065 1.00 98.31 98 VAL A O 1
ATOM 682 N N . GLU A 1 99 ? -3.093 -7.255 -8.786 1.00 98.00 99 GLU A N 1
ATOM 683 C CA . GLU A 1 99 ? -4.221 -7.364 -7.864 1.00 98.00 99 GLU A CA 1
ATOM 684 C C . GLU A 1 99 ? -3.771 -8.042 -6.572 1.00 98.00 99 GLU A C 1
ATOM 686 O O . GLU A 1 99 ? -3.100 -9.076 -6.592 1.00 98.00 99 GLU A O 1
ATOM 691 N N . PHE A 1 100 ? -4.184 -7.477 -5.439 1.00 97.75 100 PHE A N 1
ATOM 692 C CA . PHE A 1 100 ? -3.929 -8.040 -4.120 1.00 97.75 100 PHE A CA 1
ATOM 693 C C . PHE A 1 100 ? -5.246 -8.307 -3.408 1.00 97.75 100 PHE A C 1
ATOM 695 O O . PHE A 1 100 ? -6.142 -7.467 -3.382 1.00 97.75 100 PHE A O 1
ATOM 702 N N . LYS A 1 101 ? -5.336 -9.469 -2.761 1.00 97.88 101 LYS A N 1
ATOM 703 C CA . LYS A 1 101 ? -6.406 -9.762 -1.813 1.00 97.88 101 LYS A CA 1
ATOM 704 C C . LYS A 1 101 ? -5.867 -9.592 -0.400 1.00 97.88 101 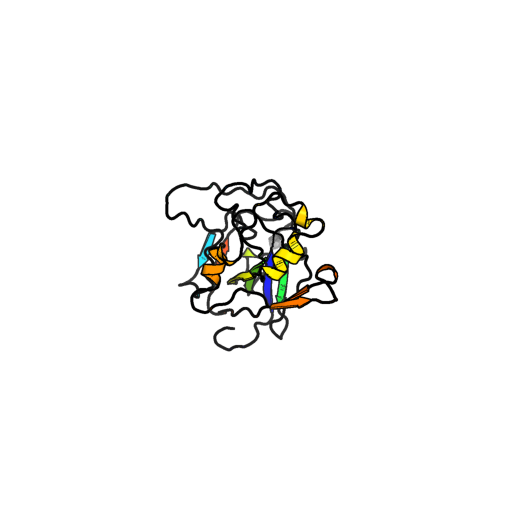LYS A C 1
ATOM 706 O O . LYS A 1 101 ? -5.011 -10.364 0.025 1.00 97.88 101 LYS A O 1
ATOM 711 N N . SER A 1 102 ? -6.398 -8.614 0.324 1.00 97.31 102 SER A N 1
ATOM 712 C CA . SER A 1 102 ? -6.044 -8.352 1.720 1.00 97.31 102 SER A CA 1
ATOM 713 C C . SER A 1 102 ? -7.287 -8.043 2.559 1.00 97.31 102 SER A C 1
ATOM 715 O O . SER A 1 102 ? -8.409 -8.052 2.054 1.00 97.31 102 SER A O 1
ATOM 717 N N . ILE A 1 103 ? -7.083 -7.799 3.851 1.00 97.50 103 ILE A N 1
ATOM 718 C CA . ILE A 1 103 ? -8.077 -7.128 4.695 1.00 97.50 103 ILE A CA 1
ATOM 719 C C . ILE A 1 103 ? -7.968 -5.612 4.506 1.00 97.50 103 ILE A C 1
ATOM 721 O O . ILE A 1 103 ? -6.922 -5.114 4.089 1.00 97.50 103 ILE A O 1
ATOM 725 N N . TYR A 1 104 ? -9.004 -4.871 4.897 1.00 98.19 104 TYR A N 1
ATOM 726 C CA . TYR A 1 104 ? -8.899 -3.418 5.009 1.00 98.19 104 TYR A CA 1
ATOM 727 C C . TYR A 1 104 ? -7.886 -3.047 6.116 1.00 98.19 104 TYR A C 1
ATOM 729 O O . TYR A 1 104 ? -7.909 -3.687 7.175 1.00 98.19 104 TYR A O 1
ATOM 737 N N . PRO A 1 105 ? -6.979 -2.078 5.912 1.00 97.00 105 PRO A N 1
ATOM 738 C CA . PRO A 1 105 ? -6.004 -1.685 6.932 1.00 97.00 105 PRO A CA 1
ATOM 739 C C . PRO A 1 105 ? -6.667 -1.049 8.162 1.00 97.00 105 PRO A C 1
ATOM 741 O O . PRO A 1 105 ? -7.699 -0.389 8.065 1.00 97.00 105 PRO A O 1
ATOM 744 N N . GLY A 1 106 ? -6.069 -1.254 9.338 1.00 95.88 106 GLY A N 1
ATOM 745 C CA . GLY A 1 106 ? -6.398 -0.474 10.532 1.00 95.88 106 GLY A CA 1
ATOM 746 C C . GLY A 1 106 ? -5.680 0.879 10.541 1.00 95.88 106 GLY A C 1
ATOM 747 O O . GLY A 1 106 ? -5.244 1.389 9.509 1.00 95.88 106 GLY A O 1
ATOM 748 N N . TYR A 1 107 ? -5.518 1.448 11.734 1.00 91.94 107 TYR A N 1
ATOM 749 C CA . TYR A 1 107 ? -4.740 2.667 11.955 1.00 91.94 107 TYR A CA 1
ATOM 750 C C . TYR A 1 107 ? -3.962 2.587 13.272 1.00 91.94 107 TYR A C 1
ATOM 752 O O . TYR A 1 107 ? -4.272 1.780 14.151 1.00 91.94 107 TYR A O 1
ATOM 760 N N . TYR A 1 108 ? -2.969 3.459 13.420 1.00 84.94 108 TYR A N 1
ATOM 761 C CA . TYR A 1 108 ? -2.195 3.643 14.645 1.00 84.94 108 TYR A CA 1
ATOM 762 C C . TYR A 1 108 ? -2.038 5.134 14.942 1.00 84.94 108 TYR A C 1
ATOM 764 O O . TYR A 1 108 ? -2.202 5.974 14.059 1.00 84.94 108 TYR A O 1
ATOM 772 N N . THR A 1 109 ? -1.767 5.469 16.205 1.00 83.19 109 THR A N 1
ATOM 773 C CA . THR A 1 109 ? -1.783 6.862 16.668 1.00 83.19 109 THR A CA 1
ATOM 774 C C . THR A 1 109 ? -0.860 7.747 15.828 1.00 83.19 109 THR A C 1
ATOM 776 O O . THR A 1 109 ? 0.336 7.480 15.704 1.00 83.19 109 THR A O 1
ATOM 779 N N . GLY A 1 110 ? -1.420 8.834 15.290 1.00 83.69 110 GLY A N 1
ATOM 780 C CA . GLY A 1 110 ? -0.696 9.828 14.501 1.00 83.69 110 GLY A CA 1
ATOM 781 C C . GLY A 1 110 ? -0.714 9.590 12.994 1.00 83.69 110 GLY A C 1
ATOM 782 O O . GLY A 1 110 ? -0.132 10.401 12.284 1.00 83.69 110 GLY A O 1
ATOM 783 N N . ARG A 1 111 ? -1.355 8.522 12.500 1.00 91.62 111 ARG A N 1
ATOM 784 C CA . ARG A 1 111 ? -1.510 8.253 11.065 1.00 91.62 111 ARG A CA 1
ATOM 785 C C . ARG A 1 111 ? -2.950 7.867 10.725 1.00 91.62 111 ARG A C 1
ATOM 787 O O . ARG A 1 111 ? -3.585 7.119 11.471 1.00 91.62 111 ARG A O 1
ATOM 794 N N . THR A 1 112 ? -3.462 8.359 9.598 1.00 96.38 112 THR A N 1
ATOM 795 C CA . THR A 1 112 ? -4.756 7.910 9.053 1.00 96.38 112 THR A CA 1
ATOM 796 C C . THR A 1 112 ? -4.638 6.502 8.454 1.00 96.38 112 THR A C 1
ATOM 798 O O . THR A 1 112 ? -3.550 5.932 8.395 1.00 96.38 112 THR A O 1
ATOM 801 N N . VAL A 1 113 ? -5.751 5.901 8.037 1.00 97.88 113 VAL A N 1
ATOM 802 C CA . VAL A 1 113 ? -5.781 4.567 7.420 1.00 97.88 113 VAL A CA 1
ATOM 803 C C . VAL A 1 113 ? -5.037 4.583 6.077 1.00 97.88 113 VAL A C 1
ATOM 805 O O . VAL A 1 113 ? -5.371 5.376 5.197 1.00 97.88 113 VAL A O 1
ATOM 808 N N . HIS A 1 114 ? -4.047 3.700 5.906 1.00 97.88 114 HIS A N 1
ATOM 809 C CA . HIS A 1 114 ? -3.232 3.640 4.688 1.00 97.88 114 HIS A CA 1
ATOM 810 C C . HIS A 1 114 ? -2.693 2.237 4.371 1.00 97.88 114 HIS A C 1
ATOM 812 O O . HIS A 1 114 ? -2.567 1.378 5.248 1.00 97.88 114 HIS A O 1
ATOM 818 N N . ILE A 1 115 ? -2.332 2.032 3.102 1.00 96.69 115 ILE A N 1
ATOM 819 C CA . ILE A 1 115 ? -1.508 0.915 2.620 1.00 96.69 115 ILE A CA 1
ATOM 820 C C . ILE A 1 115 ? -0.251 1.498 1.995 1.00 96.69 115 ILE A C 1
ATOM 822 O O . ILE A 1 115 ? -0.340 2.366 1.140 1.00 96.69 115 ILE A O 1
ATOM 826 N N . HIS A 1 116 ? 0.923 1.018 2.372 1.00 92.88 116 HIS A N 1
ATOM 827 C CA . HIS A 1 116 ? 2.139 1.406 1.675 1.00 92.88 116 HIS A CA 1
ATOM 828 C C . HIS A 1 116 ? 2.290 0.655 0.357 1.00 92.88 116 HIS A C 1
ATOM 830 O O . HIS A 1 116 ? 1.888 -0.505 0.253 1.00 92.88 116 HIS A O 1
ATOM 836 N N . THR A 1 117 ? 2.942 1.292 -0.611 1.00 93.50 117 THR A N 1
ATOM 837 C CA . THR A 1 117 ? 3.289 0.690 -1.895 1.00 93.50 117 THR A CA 1
ATOM 838 C C . THR A 1 117 ? 4.720 1.014 -2.301 1.00 93.50 117 THR A C 1
ATOM 840 O O . THR A 1 117 ? 5.268 2.071 -1.977 1.00 93.50 117 THR A O 1
ATOM 843 N N . MET A 1 118 ? 5.316 0.102 -3.054 1.00 91.38 118 MET A N 1
ATOM 844 C CA . MET A 1 118 ? 6.619 0.266 -3.672 1.00 91.38 118 MET A CA 1
ATOM 845 C C . MET A 1 118 ? 6.620 -0.366 -5.058 1.00 91.38 118 MET A C 1
ATOM 847 O O . MET A 1 118 ? 6.065 -1.445 -5.238 1.00 91.38 118 MET A O 1
ATOM 851 N N . VAL A 1 119 ? 7.260 0.288 -6.029 1.00 94.69 119 VAL A N 1
ATOM 852 C CA . VAL A 1 119 ? 7.380 -0.219 -7.402 1.00 94.69 119 VAL A CA 1
ATOM 853 C C . VAL A 1 119 ? 8.844 -0.369 -7.785 1.00 94.69 119 VAL A C 1
ATOM 855 O O . VAL A 1 119 ? 9.612 0.593 -7.708 1.00 94.69 119 VAL A O 1
ATOM 858 N N . GLN A 1 120 ? 9.217 -1.567 -8.233 1.00 93.31 120 GLN A N 1
ATOM 859 C CA . GLN A 1 120 ? 10.586 -1.922 -8.589 1.00 93.31 120 GLN A CA 1
ATOM 860 C C . GLN A 1 120 ? 10.673 -2.665 -9.928 1.00 93.31 120 GLN A C 1
ATOM 862 O O . GLN A 1 120 ? 9.754 -3.376 -10.329 1.00 93.31 120 GLN A O 1
ATOM 867 N N . THR A 1 121 ? 11.815 -2.561 -10.605 1.00 94.56 121 THR A N 1
ATOM 868 C CA . THR A 1 121 ? 12.201 -3.466 -11.706 1.00 94.56 121 THR A CA 1
ATOM 869 C C . THR A 1 121 ? 13.497 -4.191 -11.360 1.00 94.56 121 THR A C 1
ATOM 871 O O . THR A 1 121 ? 14.112 -3.901 -10.339 1.00 94.56 121 THR A O 1
ATOM 874 N N . ASN A 1 122 ? 13.928 -5.156 -12.179 1.00 93.12 122 ASN A N 1
ATOM 875 C CA . ASN A 1 122 ? 15.179 -5.905 -11.969 1.00 93.12 122 ASN A CA 1
ATOM 876 C C . ASN A 1 122 ? 15.305 -6.549 -10.571 1.00 93.12 122 ASN A C 1
ATOM 878 O O . ASN A 1 122 ? 16.406 -6.746 -10.065 1.00 93.12 122 ASN A O 1
ATOM 882 N N . TYR A 1 123 ? 14.174 -6.875 -9.946 1.00 90.00 123 TYR A N 1
ATOM 883 C CA . TYR A 1 123 ? 14.119 -7.555 -8.659 1.00 90.00 123 TYR A CA 1
ATOM 884 C C . TYR A 1 123 ? 14.511 -9.030 -8.807 1.00 90.00 123 TYR A C 1
ATOM 886 O O . TYR A 1 123 ? 14.479 -9.605 -9.896 1.00 90.00 123 TYR A O 1
ATOM 894 N N . SER A 1 124 ? 14.872 -9.658 -7.690 1.00 88.12 124 SER A N 1
ATOM 895 C CA . SER A 1 124 ? 15.194 -11.085 -7.639 1.00 88.12 124 SER A CA 1
ATOM 896 C C . SER A 1 124 ? 14.189 -11.836 -6.773 1.00 88.12 124 SER A C 1
ATOM 898 O O . SER A 1 124 ? 13.653 -11.294 -5.808 1.00 88.12 124 SER A O 1
ATOM 900 N N . VAL A 1 125 ? 13.950 -13.101 -7.109 1.00 85.81 125 VAL A N 1
ATOM 901 C CA . VAL A 1 125 ? 13.149 -14.028 -6.303 1.00 85.81 125 VAL A CA 1
ATOM 902 C C . VAL A 1 125 ? 14.068 -15.163 -5.870 1.00 85.81 125 VAL A C 1
ATOM 904 O O . VAL A 1 125 ? 14.751 -15.766 -6.699 1.00 85.81 125 VAL A O 1
ATOM 907 N N . ALA A 1 126 ? 14.125 -15.422 -4.568 1.00 84.38 126 ALA A N 1
ATOM 908 C CA . ALA A 1 126 ? 14.900 -16.511 -3.996 1.00 84.38 126 ALA A CA 1
ATOM 909 C C . ALA A 1 126 ? 14.306 -17.874 -4.386 1.00 84.38 126 ALA A C 1
ATOM 911 O O . ALA A 1 126 ? 13.134 -17.988 -4.744 1.00 84.38 126 ALA A O 1
ATOM 912 N N . THR A 1 127 ? 15.094 -18.943 -4.257 1.00 85.88 127 THR A N 1
ATOM 913 C CA . THR A 1 127 ? 14.673 -20.315 -4.601 1.00 85.88 127 THR A CA 1
ATOM 914 C C . THR A 1 127 ? 13.415 -20.765 -3.851 1.00 85.88 127 THR A C 1
ATOM 916 O O . THR A 1 127 ? 12.626 -21.545 -4.377 1.00 85.88 127 THR A O 1
ATOM 919 N N . ASN A 1 128 ? 13.201 -20.255 -2.635 1.00 78.31 128 ASN A N 1
ATOM 920 C CA . ASN A 1 128 ? 12.023 -20.543 -1.816 1.00 78.31 128 ASN A CA 1
ATOM 921 C C . ASN A 1 128 ? 10.772 -19.721 -2.210 1.00 78.31 128 ASN A C 1
ATOM 923 O O . ASN A 1 128 ? 9.741 -19.832 -1.553 1.00 78.31 128 ASN A O 1
ATOM 927 N N . GLY A 1 129 ? 10.854 -18.899 -3.262 1.00 79.31 129 GLY A N 1
ATOM 928 C CA . GLY A 1 129 ? 9.767 -18.044 -3.745 1.00 79.31 129 GLY A CA 1
ATOM 929 C C . GLY A 1 129 ? 9.668 -16.677 -3.062 1.00 79.31 129 GLY A C 1
ATOM 930 O O . GLY A 1 129 ? 8.805 -15.886 -3.434 1.00 79.31 129 GLY A O 1
ATOM 931 N N . SER A 1 130 ? 10.537 -16.372 -2.094 1.00 79.88 130 SER A N 1
ATOM 932 C CA . SER A 1 130 ? 10.558 -15.064 -1.430 1.00 79.88 130 SER A CA 1
ATOM 933 C C . SER A 1 130 ? 11.135 -13.986 -2.341 1.00 79.88 130 SER A C 1
ATOM 935 O O . SER A 1 130 ? 12.109 -14.211 -3.058 1.00 79.88 130 SER A O 1
ATOM 937 N N . ILE A 1 131 ? 10.564 -12.789 -2.279 1.00 83.62 131 ILE A N 1
ATOM 938 C CA . ILE A 1 131 ? 11.066 -11.620 -3.000 1.00 83.62 131 ILE A CA 1
ATOM 939 C C . ILE A 1 131 ? 12.302 -11.080 -2.276 1.00 83.62 131 ILE A C 1
ATOM 941 O O . ILE A 1 131 ? 12.271 -10.819 -1.075 1.00 83.62 131 ILE A O 1
ATOM 945 N N . VAL A 1 132 ? 13.385 -10.872 -3.020 1.00 83.06 132 VAL A N 1
ATOM 946 C CA . VAL A 1 132 ? 14.597 -10.200 -2.541 1.00 83.06 132 VAL A CA 1
ATOM 947 C C . VAL A 1 132 ? 14.447 -8.710 -2.846 1.00 83.06 132 VAL A C 1
ATOM 949 O O . VAL A 1 132 ? 15.007 -8.202 -3.816 1.00 83.06 132 VAL A O 1
ATOM 952 N N . SER A 1 133 ? 13.617 -8.026 -2.054 1.00 76.31 133 SER A N 1
ATOM 953 C CA . SER A 1 133 ? 13.154 -6.655 -2.339 1.00 76.31 133 SER A CA 1
ATOM 954 C C . SER A 1 133 ? 14.313 -5.669 -2.553 1.00 76.31 133 SER A C 1
ATOM 956 O O . SER A 1 133 ? 14.312 -4.898 -3.505 1.00 76.31 133 SER A O 1
ATOM 958 N N . HIS A 1 134 ? 15.381 -5.776 -1.761 1.00 79.06 134 HIS A N 1
ATOM 959 C CA . HIS A 1 134 ? 16.573 -4.921 -1.849 1.00 79.06 134 HIS A CA 1
ATOM 960 C C . HIS A 1 134 ? 17.468 -5.172 -3.081 1.00 79.06 134 HIS A C 1
ATOM 962 O O . HIS A 1 134 ? 18.452 -4.461 -3.272 1.00 79.06 134 HIS A O 1
ATOM 968 N N . ALA A 1 135 ? 17.185 -6.192 -3.898 1.00 84.56 135 ALA A N 1
ATOM 969 C CA . ALA A 1 135 ? 17.916 -6.437 -5.143 1.00 84.56 135 ALA A CA 1
ATOM 970 C C . ALA A 1 135 ? 17.365 -5.632 -6.334 1.00 84.56 135 ALA A C 1
ATOM 972 O O . ALA A 1 135 ? 18.016 -5.590 -7.376 1.00 84.56 135 ALA A O 1
ATOM 973 N N . GLY A 1 136 ? 16.170 -5.043 -6.204 1.00 86.88 136 GLY A N 1
ATOM 974 C CA . GLY A 1 136 ? 15.506 -4.314 -7.278 1.00 86.88 136 GLY A CA 1
ATOM 975 C C . GLY A 1 136 ? 16.034 -2.896 -7.500 1.00 86.88 136 GLY A C 1
ATOM 976 O O . GLY A 1 136 ? 16.647 -2.269 -6.637 1.00 86.88 136 GLY A O 1
ATOM 977 N N . ASN A 1 137 ? 15.739 -2.379 -8.689 1.00 91.31 137 ASN A N 1
ATOM 978 C CA . ASN A 1 137 ? 15.788 -0.960 -9.003 1.00 91.31 137 ASN A CA 1
ATOM 979 C C . ASN A 1 137 ? 14.488 -0.321 -8.526 1.00 91.31 137 ASN A C 1
ATOM 981 O O . ASN A 1 137 ? 13.424 -0.586 -9.092 1.00 91.31 137 ASN A O 1
ATOM 985 N N . LE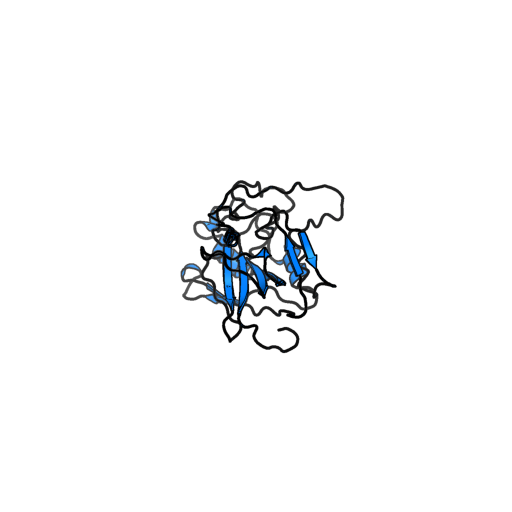U A 1 138 ? 14.574 0.539 -7.518 1.00 89.06 138 LEU A N 1
ATOM 986 C CA . LEU A 1 138 ? 13.414 1.248 -7.005 1.00 89.06 138 LEU A CA 1
ATOM 987 C C . LEU A 1 138 ? 13.011 2.390 -7.938 1.00 89.06 138 LEU A C 1
ATOM 989 O O . LEU A 1 138 ? 13.833 3.255 -8.236 1.00 89.06 138 LEU A O 1
ATOM 993 N N . HIS A 1 139 ? 11.732 2.446 -8.301 1.00 91.12 139 HIS A N 1
ATOM 994 C CA . HIS A 1 139 ? 11.170 3.525 -9.115 1.00 91.12 139 HIS A CA 1
ATOM 995 C C . HIS A 1 139 ? 10.163 4.396 -8.370 1.00 91.12 139 HIS A C 1
ATOM 997 O O . HIS A 1 139 ? 10.006 5.566 -8.702 1.00 91.12 139 HIS A O 1
ATOM 1003 N N . HIS A 1 140 ? 9.456 3.846 -7.383 1.00 90.06 140 HIS A N 1
ATOM 1004 C CA . HIS A 1 140 ? 8.434 4.599 -6.666 1.00 90.06 140 HIS A CA 1
ATOM 1005 C C . HIS A 1 140 ? 8.196 4.043 -5.262 1.00 90.06 140 HIS A C 1
ATOM 1007 O O . HIS A 1 140 ? 8.203 2.826 -5.073 1.00 90.06 140 HIS A O 1
ATOM 1013 N N . ILE A 1 141 ? 7.947 4.937 -4.305 1.00 86.19 141 ILE A N 1
ATOM 1014 C CA . ILE A 1 141 ? 7.403 4.635 -2.978 1.00 86.19 141 ILE A CA 1
ATOM 1015 C C . ILE A 1 141 ? 6.285 5.630 -2.719 1.00 86.19 141 ILE A C 1
ATOM 1017 O O . ILE A 1 141 ? 6.459 6.822 -2.965 1.00 86.19 141 ILE A O 1
ATOM 1021 N N . GLY A 1 142 ? 5.177 5.137 -2.184 1.00 88.19 142 GLY A N 1
ATOM 1022 C CA . GLY A 1 142 ? 4.068 5.977 -1.759 1.00 88.19 142 GLY A CA 1
ATOM 1023 C C . GLY A 1 142 ? 3.142 5.237 -0.810 1.00 88.19 142 GLY A C 1
ATOM 1024 O O . GLY A 1 142 ? 3.430 4.115 -0.370 1.00 88.19 142 GLY A O 1
ATOM 1025 N N . GLN A 1 143 ? 2.014 5.861 -0.507 1.00 93.31 143 GLN A N 1
ATOM 1026 C CA . GLN A 1 143 ? 0.928 5.274 0.255 1.00 93.31 143 GLN A CA 1
ATOM 1027 C C . GLN A 1 143 ? -0.394 5.441 -0.492 1.00 93.31 143 GLN A C 1
ATOM 1029 O O . GLN A 1 143 ? -0.578 6.310 -1.334 1.00 93.31 143 GLN A O 1
ATOM 1034 N N . LEU A 1 144 ? -1.314 4.530 -0.214 1.00 96.56 144 LEU A N 1
ATOM 1035 C CA . LEU A 1 144 ? -2.688 4.560 -0.671 1.00 96.56 144 LEU A CA 1
ATOM 1036 C C . LEU A 1 144 ? -3.541 4.901 0.537 1.00 96.56 144 LEU A C 1
ATOM 1038 O O . LEU A 1 144 ? -3.456 4.225 1.566 1.00 96.56 144 LEU A O 1
ATOM 1042 N N . PHE A 1 145 ? -4.377 5.914 0.385 1.00 98.44 145 PHE A N 1
ATOM 1043 C CA . PHE A 1 145 ? -5.287 6.392 1.413 1.00 98.44 145 PHE A CA 1
ATOM 1044 C C . PHE A 1 145 ? -6.735 6.203 0.980 1.00 98.44 145 PHE A C 1
ATOM 1046 O O . PHE A 1 145 ? -7.031 5.965 -0.192 1.00 98.44 145 PHE A O 1
ATOM 1053 N N . PHE A 1 146 ? -7.648 6.305 1.938 1.00 98.69 146 PHE A N 1
ATOM 1054 C CA . PHE A 1 146 ? -9.060 6.008 1.730 1.00 98.69 146 PHE A CA 1
ATOM 1055 C C . PHE A 1 146 ? -9.933 7.071 2.373 1.00 98.69 146 PHE A C 1
ATOM 1057 O O . PHE A 1 146 ? -9.544 7.675 3.373 1.00 98.69 146 PHE A O 1
ATOM 1064 N N . GLU A 1 147 ? -11.115 7.290 1.806 1.00 98.50 147 GLU A N 1
ATOM 1065 C CA . GLU A 1 147 ? -12.065 8.289 2.289 1.00 98.50 147 GLU A CA 1
ATOM 1066 C C . GLU A 1 147 ? -12.466 8.047 3.746 1.00 98.50 147 GLU A C 1
ATOM 1068 O O . GLU A 1 147 ? -12.800 6.926 4.139 1.00 98.50 147 GLU A O 1
ATOM 1073 N N . ASP A 1 148 ? -12.507 9.116 4.545 1.00 98.62 148 ASP A N 1
ATOM 1074 C CA . ASP A 1 148 ? -12.817 9.012 5.975 1.00 98.62 148 ASP A CA 1
ATOM 1075 C C . ASP A 1 148 ? -14.216 8.439 6.231 1.00 98.62 148 ASP A C 1
ATOM 1077 O O . ASP A 1 148 ? -14.404 7.708 7.195 1.00 98.62 148 ASP A O 1
ATOM 1081 N N . THR A 1 149 ? -15.170 8.661 5.320 1.00 98.00 149 THR A N 1
ATOM 1082 C CA . THR A 1 149 ? -16.505 8.043 5.419 1.00 98.00 149 THR A CA 1
ATOM 1083 C C . THR A 1 149 ? -16.434 6.512 5.393 1.00 98.00 149 THR A C 1
ATOM 1085 O O . THR A 1 149 ? -17.115 5.859 6.182 1.00 98.00 149 THR A O 1
ATOM 1088 N N . LEU A 1 150 ? -15.595 5.932 4.525 1.00 98.44 150 LEU A N 1
ATOM 1089 C CA . LEU A 1 150 ? -15.396 4.482 4.463 1.00 98.44 150 LEU A CA 1
ATOM 1090 C C . LEU A 1 150 ? -14.580 3.989 5.663 1.00 98.44 150 LEU A C 1
ATOM 1092 O O . LEU A 1 150 ? -14.917 2.972 6.269 1.00 98.44 150 LEU A O 1
ATOM 1096 N N . ASN A 1 151 ? -13.538 4.735 6.042 1.00 98.38 151 ASN A N 1
ATOM 1097 C CA . ASN A 1 151 ? -12.729 4.414 7.215 1.00 98.38 151 ASN A CA 1
ATOM 1098 C C . ASN A 1 151 ? -13.601 4.317 8.469 1.00 98.38 151 ASN A C 1
ATOM 1100 O O . ASN A 1 151 ? -13.545 3.310 9.168 1.00 98.38 151 ASN A O 1
ATOM 1104 N N . ASP A 1 152 ? -14.441 5.318 8.729 1.00 97.44 152 ASP A N 1
ATOM 1105 C CA . ASP A 1 152 ? -15.303 5.383 9.911 1.00 97.44 152 ASP A CA 1
ATOM 1106 C C . ASP A 1 152 ? -16.334 4.246 9.933 1.00 97.44 152 ASP A C 1
ATOM 1108 O O . ASP A 1 152 ? -16.596 3.653 10.988 1.00 97.44 152 ASP A O 1
ATOM 1112 N N . ALA A 1 153 ? -16.875 3.887 8.763 1.00 97.12 153 ALA A N 1
ATOM 1113 C CA . ALA A 1 153 ? -17.766 2.743 8.627 1.00 97.12 153 ALA A CA 1
ATOM 1114 C C . ALA A 1 153 ? -17.073 1.435 9.032 1.00 97.12 153 ALA A C 1
ATOM 1116 O O . ALA A 1 153 ? -17.674 0.638 9.742 1.00 97.12 153 ALA A O 1
ATOM 1117 N N . ILE A 1 154 ? -15.814 1.219 8.640 1.00 97.56 154 ILE A N 1
ATOM 1118 C CA . ILE A 1 154 ? -15.089 -0.041 8.874 1.00 97.56 154 ILE A CA 1
ATOM 1119 C C . ILE A 1 154 ? -14.497 -0.113 10.280 1.00 97.56 154 ILE A C 1
ATOM 1121 O O . ILE A 1 154 ? -14.629 -1.137 10.955 1.00 97.56 154 ILE A O 1
ATOM 1125 N N . VAL A 1 155 ? -13.853 0.959 10.756 1.00 95.88 155 VAL A N 1
ATOM 1126 C CA . VAL A 1 155 ? -13.093 0.921 12.020 1.00 95.88 155 VAL A CA 1
ATOM 1127 C C . VAL A 1 155 ? -13.983 0.769 13.255 1.00 95.88 155 VAL A C 1
ATOM 1129 O O . VAL A 1 155 ? -13.501 0.432 14.333 1.00 95.88 155 VAL A O 1
ATOM 1132 N N . THR A 1 156 ? -15.291 0.968 13.099 1.00 95.12 156 THR A N 1
ATOM 1133 C CA . THR A 1 156 ? -16.300 0.753 14.143 1.00 95.12 156 THR A CA 1
ATOM 1134 C C . THR A 1 156 ? -16.849 -0.680 14.177 1.00 95.12 156 THR A C 1
ATOM 1136 O O . THR A 1 156 ? -17.677 -0.998 15.034 1.00 95.12 156 THR A O 1
ATOM 1139 N N . GLN A 1 157 ? -16.379 -1.573 13.298 1.00 95.06 157 GLN A N 1
ATOM 1140 C CA . GLN A 1 157 ? -16.880 -2.943 13.170 1.00 95.06 157 GLN A CA 1
ATOM 1141 C C . GLN A 1 157 ? -15.933 -3.988 13.773 1.00 95.06 157 GLN A C 1
ATOM 1143 O O . GLN A 1 157 ? -14.710 -3.914 13.655 1.00 95.06 157 GLN A O 1
ATOM 1148 N N . GLY A 1 158 ? -16.518 -5.038 14.359 1.00 95.69 158 GLY A N 1
ATOM 1149 C CA . GLY A 1 158 ? -15.827 -6.287 14.696 1.00 95.69 158 GLY A CA 1
ATOM 1150 C C . GLY A 1 158 ? -14.488 -6.102 15.417 1.00 95.69 158 GLY A C 1
ATOM 1151 O O . GLY A 1 158 ? -14.411 -5.468 16.464 1.00 95.69 158 GLY A O 1
ATOM 1152 N N . VAL A 1 159 ? -13.428 -6.694 14.859 1.00 95.69 159 VAL A N 1
ATOM 1153 C CA . VAL A 1 159 ? -12.073 -6.632 15.434 1.00 95.69 159 VAL A CA 1
ATOM 1154 C C . VAL A 1 159 ? -11.416 -5.257 15.306 1.00 95.69 159 VAL A C 1
ATOM 1156 O O . VAL A 1 159 ? -10.524 -4.962 16.096 1.00 95.69 159 VAL A O 1
ATOM 1159 N N . TYR A 1 160 ? -11.851 -4.416 14.364 1.00 96.62 160 TYR A N 1
ATOM 1160 C CA . TYR A 1 160 ? -11.306 -3.068 14.198 1.00 96.62 160 TYR A CA 1
ATOM 1161 C C . TYR A 1 160 ? -11.670 -2.173 15.387 1.00 96.62 160 TYR A C 1
ATOM 1163 O O . TYR A 1 160 ? -10.821 -1.446 15.899 1.00 96.62 160 TYR A O 1
ATOM 1171 N N . ALA A 1 161 ? -12.889 -2.330 15.915 1.00 96.00 161 ALA A N 1
ATOM 1172 C CA . ALA A 1 161 ? -13.373 -1.590 17.081 1.00 96.00 161 ALA A CA 1
ATOM 1173 C C . ALA A 1 161 ? -12.598 -1.887 18.383 1.00 96.00 161 ALA A C 1
ATOM 1175 O O . ALA A 1 161 ? -12.766 -1.178 19.373 1.00 96.00 161 ALA A O 1
ATOM 1176 N N . ASN A 1 162 ? -11.746 -2.921 18.399 1.00 95.06 162 ASN A N 1
ATOM 1177 C CA . ASN A 1 162 ? -10.932 -3.292 19.560 1.00 95.06 162 ASN A CA 1
ATOM 1178 C C . ASN A 1 162 ? -9.586 -2.550 19.627 1.00 95.06 162 ASN A C 1
ATOM 1180 O O . ASN A 1 162 ? -8.784 -2.827 20.521 1.00 95.06 162 ASN A O 1
ATOM 1184 N N . THR A 1 163 ? -9.301 -1.650 18.684 1.00 88.88 163 THR A N 1
ATOM 1185 C CA . THR A 1 163 ? -8.082 -0.839 18.724 1.00 88.88 163 THR A CA 1
ATOM 1186 C C . THR A 1 163 ? -8.052 0.076 19.953 1.00 88.88 163 THR A C 1
ATOM 1188 O O . THR A 1 163 ? -9.062 0.644 20.362 1.00 88.88 163 THR A O 1
ATOM 1191 N N . THR A 1 164 ? -6.870 0.241 20.546 1.00 88.12 164 THR A N 1
ATOM 1192 C CA . THR A 1 164 ? -6.620 1.209 21.630 1.00 88.12 164 THR A CA 1
ATOM 1193 C C . THR A 1 164 ? -5.977 2.498 21.118 1.00 88.12 164 THR A C 1
ATOM 1195 O O . THR A 1 164 ? -5.592 3.353 21.913 1.00 88.12 164 THR A O 1
ATOM 1198 N N . GLN A 1 165 ? -5.803 2.614 19.801 1.00 86.31 165 GLN A N 1
ATOM 1199 C CA . GLN A 1 165 ? -5.115 3.723 19.154 1.00 86.31 165 GLN A CA 1
ATOM 1200 C C . GLN A 1 165 ? -6.054 4.920 18.966 1.00 86.31 165 GLN A C 1
ATOM 1202 O O . GLN A 1 165 ? -7.256 4.762 18.727 1.00 86.31 165 GLN A O 1
ATOM 1207 N N . SER A 1 166 ? -5.493 6.129 19.021 1.00 90.12 166 SER A N 1
ATOM 1208 C CA . SER A 1 166 ? -6.239 7.361 18.745 1.00 90.12 166 SER A CA 1
ATOM 1209 C C . SER A 1 166 ? -6.365 7.576 17.240 1.00 90.12 166 SER A C 1
ATOM 1211 O O . SER A 1 166 ? -5.368 7.521 16.521 1.00 90.12 166 SER A O 1
ATOM 1213 N N . ARG A 1 167 ? -7.590 7.815 16.763 1.00 93.25 167 ARG A N 1
ATOM 1214 C CA . ARG A 1 167 ? -7.871 8.077 15.348 1.00 93.25 167 ARG A CA 1
ATOM 1215 C C . ARG A 1 167 ? -7.269 9.422 14.924 1.00 93.25 167 ARG A C 1
ATOM 1217 O O . ARG A 1 167 ? -7.497 10.424 15.592 1.00 93.25 167 ARG A O 1
ATOM 1224 N N . THR A 1 168 ? -6.546 9.421 13.807 1.00 93.00 168 THR A N 1
ATOM 1225 C CA . THR A 1 168 ? -6.071 10.613 13.081 1.00 93.00 168 THR A CA 1
ATOM 1226 C C . THR A 1 168 ? -6.787 10.649 11.741 1.00 93.00 168 THR A C 1
ATOM 1228 O O . THR A 1 168 ? -6.671 9.670 11.012 1.00 93.00 168 THR A O 1
ATOM 1231 N N . TYR A 1 169 ? -7.548 11.698 11.431 1.00 97.88 169 TYR A N 1
ATOM 1232 C CA . TYR A 1 169 ? -8.296 11.813 10.167 1.00 97.88 169 TYR A CA 1
ATOM 1233 C C . TYR A 1 169 ? -7.391 12.196 8.991 1.00 97.88 169 TYR A C 1
ATOM 1235 O O . TYR A 1 169 ? -6.271 12.666 9.192 1.00 97.88 169 TYR A O 1
ATOM 1243 N N . ASN A 1 170 ? -7.877 12.049 7.755 1.00 98.00 170 ASN A N 1
ATOM 1244 C CA . ASN A 1 170 ? -7.099 12.378 6.556 1.00 98.00 170 ASN A CA 1
ATOM 1245 C C . ASN A 1 170 ? -6.600 13.829 6.557 1.00 98.00 170 ASN A C 1
ATOM 1247 O O . ASN A 1 170 ? -5.457 14.093 6.204 1.00 98.00 170 ASN A O 1
ATOM 1251 N N . THR A 1 171 ? -7.422 14.773 7.023 1.00 97.44 171 THR A N 1
ATOM 1252 C CA . THR A 1 171 ? -7.052 16.197 7.117 1.00 97.44 171 THR A CA 1
ATOM 1253 C C . THR A 1 171 ? -6.008 16.505 8.192 1.00 97.44 171 THR A C 1
ATOM 1255 O O . THR A 1 171 ? -5.528 17.631 8.275 1.00 97.44 171 THR A O 1
ATOM 1258 N N . GLU A 1 172 ? -5.710 15.541 9.062 1.00 94.56 172 GLU A N 1
ATOM 1259 C CA . GLU A 1 172 ? -4.756 15.666 10.167 1.00 94.56 172 GLU A CA 1
ATOM 1260 C C . GLU A 1 172 ? -3.455 14.892 9.893 1.00 94.56 172 GLU A C 1
ATOM 1262 O O . GLU A 1 172 ? -2.489 15.042 10.641 1.00 94.56 172 GLU A O 1
ATOM 1267 N N . ASP A 1 173 ? -3.418 14.072 8.837 1.00 91.06 173 ASP A N 1
ATOM 1268 C CA . ASP A 1 173 ? -2.246 13.297 8.441 1.00 91.06 173 ASP A CA 1
ATOM 1269 C C . ASP A 1 173 ? -1.361 14.122 7.496 1.00 91.06 173 ASP A C 1
ATOM 1271 O O . ASP A 1 173 ? -1.664 14.353 6.326 1.00 91.06 173 ASP A O 1
ATOM 1275 N N . ASN A 1 174 ? -0.226 14.568 8.023 1.00 86.88 174 ASN A N 1
ATOM 1276 C CA . ASN A 1 174 ? 0.752 15.377 7.306 1.00 86.88 174 ASN A CA 1
ATOM 1277 C C . ASN A 1 174 ? 1.501 14.612 6.201 1.00 86.88 174 ASN A C 1
ATOM 1279 O O . ASN A 1 174 ? 2.135 15.243 5.356 1.00 86.88 174 ASN A O 1
ATOM 1283 N N . ILE A 1 175 ? 1.454 13.276 6.193 1.00 85.44 175 ILE A N 1
ATOM 1284 C CA . ILE A 1 175 ? 2.025 12.478 5.105 1.00 85.44 175 ILE A CA 1
ATOM 1285 C C . ILE A 1 175 ? 1.059 12.444 3.925 1.00 85.44 175 ILE A C 1
ATOM 1287 O O . ILE A 1 175 ? 1.495 12.652 2.799 1.00 85.44 175 ILE A O 1
ATOM 1291 N N . LEU A 1 176 ? -0.244 12.280 4.172 1.00 91.00 176 LEU A N 1
ATOM 1292 C CA . LEU A 1 176 ? -1.257 12.419 3.122 1.00 91.00 176 LEU A CA 1
ATOM 1293 C C . LEU A 1 176 ? -1.224 13.817 2.488 1.00 91.00 176 LEU A C 1
ATOM 1295 O O . LEU A 1 176 ? -1.257 13.931 1.265 1.00 91.00 176 LEU A O 1
ATOM 1299 N N . ASP A 1 177 ? -1.112 14.874 3.299 1.00 89.94 177 ASP A N 1
ATOM 1300 C CA . ASP A 1 177 ? -0.963 16.247 2.790 1.00 89.94 177 ASP A CA 1
ATOM 1301 C C . ASP A 1 177 ? 0.248 16.372 1.846 1.00 89.94 177 ASP A C 1
ATOM 1303 O O . ASP A 1 177 ? 0.139 16.904 0.742 1.00 89.94 177 ASP A O 1
ATOM 1307 N N . SER A 1 178 ? 1.388 15.788 2.231 1.00 87.06 178 SER A N 1
ATOM 1308 C CA . SER A 1 178 ? 2.593 15.769 1.397 1.00 87.06 178 SER A CA 1
ATOM 1309 C C . SER A 1 178 ? 2.444 14.923 0.128 1.00 87.06 178 SER A C 1
ATOM 1311 O O . SER A 1 178 ? 2.964 15.314 -0.914 1.00 87.06 178 SER A O 1
ATOM 1313 N N . GLU A 1 179 ? 1.779 13.767 0.188 1.00 86.06 179 GLU A N 1
ATOM 1314 C CA . GLU A 1 179 ? 1.606 12.879 -0.973 1.00 86.06 179 GLU A CA 1
ATOM 1315 C C . GLU A 1 179 ? 0.575 13.414 -1.982 1.00 86.06 179 GLU A C 1
ATOM 1317 O O . GLU A 1 179 ? 0.643 13.081 -3.164 1.00 86.06 179 GLU A O 1
ATOM 1322 N N . ASN A 1 180 ? -0.325 14.301 -1.547 1.00 91.38 180 ASN A N 1
ATOM 1323 C CA . ASN A 1 180 ? -1.266 15.025 -2.407 1.00 91.38 180 ASN A CA 1
ATOM 1324 C C . ASN A 1 180 ? -0.767 16.415 -2.843 1.00 91.38 180 ASN A C 1
ATOM 1326 O O . ASN A 1 180 ? -1.489 17.151 -3.527 1.00 91.38 180 ASN A O 1
ATOM 1330 N N . ALA A 1 181 ? 0.451 16.804 -2.456 1.00 87.69 181 ALA A N 1
ATOM 1331 C CA . ALA A 1 181 ? 1.039 18.066 -2.885 1.00 87.69 181 ALA A CA 1
ATOM 1332 C C . ALA A 1 181 ? 1.219 18.108 -4.414 1.00 87.69 181 ALA A C 1
ATOM 1334 O O . ALA A 1 181 ? 1.152 17.095 -5.104 1.00 87.69 181 ALA A O 1
ATOM 1335 N N . ASP A 1 182 ? 1.426 19.303 -4.969 1.00 88.00 182 ASP A N 1
ATOM 1336 C CA . ASP A 1 182 ? 1.768 19.505 -6.387 1.00 88.00 182 ASP A CA 1
ATOM 1337 C C . ASP A 1 182 ? 0.784 18.897 -7.414 1.00 88.00 182 ASP A C 1
ATOM 1339 O O . ASP A 1 182 ? 1.119 18.705 -8.584 1.00 88.00 182 ASP A O 1
ATOM 1343 N N . GLY A 1 183 ? -0.467 18.657 -7.004 1.00 86.44 183 GLY A N 1
ATOM 1344 C CA . GLY A 1 183 ? -1.522 18.110 -7.862 1.00 86.44 183 GLY A CA 1
ATOM 1345 C C . GLY A 1 183 ? -1.518 16.584 -7.982 1.00 86.44 183 GLY A C 1
ATOM 1346 O O . GLY A 1 183 ? -2.232 16.052 -8.835 1.00 86.44 183 GLY A O 1
ATOM 1347 N N . TYR A 1 184 ? -0.739 15.888 -7.149 1.00 90.62 184 TYR A N 1
ATOM 1348 C CA . TYR A 1 184 ? -0.807 14.436 -6.999 1.00 90.62 184 TYR A CA 1
ATOM 1349 C C . TYR A 1 184 ? -2.061 13.998 -6.233 1.00 90.62 184 TYR A C 1
ATOM 1351 O O . TYR A 1 184 ? -2.761 14.801 -5.616 1.00 90.62 184 TYR A O 1
ATOM 1359 N N . ASN A 1 185 ? -2.370 12.704 -6.319 1.00 94.12 185 ASN A N 1
ATOM 1360 C CA . ASN A 1 185 ? -3.496 12.107 -5.617 1.00 94.12 185 ASN A CA 1
ATOM 1361 C C . ASN A 1 185 ? -3.162 10.680 -5.168 1.00 94.12 185 ASN A C 1
ATOM 1363 O O . ASN A 1 185 ? -3.066 9.773 -5.994 1.00 94.12 185 ASN A O 1
ATOM 1367 N N . ALA A 1 186 ? -3.039 10.499 -3.859 1.00 95.94 186 ALA A N 1
ATOM 1368 C CA . ALA A 1 186 ? -2.789 9.234 -3.183 1.00 95.94 186 ALA A CA 1
ATOM 1369 C C . ALA A 1 186 ? -4.082 8.550 -2.680 1.00 95.94 186 ALA A C 1
ATOM 1371 O O . ALA A 1 186 ? -4.031 7.489 -2.054 1.00 95.94 186 ALA A O 1
ATOM 1372 N N . MET A 1 187 ? -5.258 9.132 -2.945 1.00 98.06 187 MET A N 1
ATOM 1373 C CA . MET A 1 187 ? -6.551 8.559 -2.560 1.00 98.06 187 MET A CA 1
ATOM 1374 C C . MET A 1 187 ? -6.973 7.453 -3.533 1.00 98.06 187 MET A C 1
ATOM 1376 O O . MET A 1 187 ? -7.187 7.698 -4.724 1.00 98.06 187 MET A O 1
ATOM 1380 N N . ALA A 1 188 ? -7.142 6.236 -3.020 1.00 98.44 188 ALA A N 1
ATOM 1381 C CA . ALA A 1 188 ? -7.686 5.122 -3.781 1.00 98.44 188 ALA A CA 1
ATOM 1382 C C . ALA A 1 188 ? -9.200 5.291 -3.987 1.00 98.44 188 ALA A C 1
ATOM 1384 O O . ALA A 1 188 ? -9.944 5.632 -3.065 1.00 98.44 188 ALA A O 1
ATOM 1385 N N . SER A 1 189 ? -9.668 5.001 -5.201 1.00 98.56 189 SER A N 1
ATOM 1386 C CA . SER A 1 189 ? -11.101 4.865 -5.473 1.00 98.56 189 SER A CA 1
ATOM 1387 C C . SER A 1 189 ? -11.600 3.536 -4.919 1.00 98.56 189 SER A C 1
ATOM 1389 O O . SER A 1 189 ? -10.863 2.549 -4.929 1.00 98.56 189 SER A O 1
ATOM 1391 N N . THR A 1 190 ? -12.838 3.505 -4.423 1.00 98.31 190 THR A N 1
ATOM 1392 C CA . THR A 1 190 ? -13.405 2.312 -3.781 1.00 98.31 190 THR A CA 1
ATOM 1393 C C . THR A 1 190 ? -14.822 2.014 -4.249 1.00 98.31 190 THR A C 1
ATOM 1395 O O . THR A 1 190 ? -15.615 2.921 -4.495 1.00 98.31 190 THR A O 1
ATOM 1398 N N . GLU A 1 191 ? -15.135 0.725 -4.351 1.00 98.19 191 GLU A N 1
ATOM 1399 C CA . GLU A 1 191 ? -16.463 0.198 -4.661 1.00 98.19 191 GLU A CA 1
ATOM 1400 C C . GLU A 1 191 ? -16.782 -0.974 -3.726 1.00 98.19 191 GLU A C 1
ATOM 1402 O O . GLU A 1 191 ? -15.931 -1.831 -3.472 1.00 98.19 191 GLU A O 1
ATOM 1407 N N . LEU A 1 192 ? -18.013 -1.028 -3.209 1.00 97.81 192 LEU A N 1
ATOM 1408 C CA . LEU A 1 192 ? -18.483 -2.191 -2.458 1.00 97.81 192 LEU A CA 1
ATOM 1409 C C . LEU A 1 192 ? -18.728 -3.353 -3.423 1.00 97.81 192 LEU A C 1
ATOM 1411 O O . LEU A 1 192 ? -19.352 -3.189 -4.469 1.00 97.81 192 LEU A O 1
ATOM 1415 N N . LEU A 1 193 ? -18.268 -4.544 -3.048 1.00 97.38 193 LEU A N 1
ATOM 1416 C CA . LEU A 1 193 ? -18.510 -5.777 -3.803 1.00 97.38 193 LEU A CA 1
ATOM 1417 C C . LEU A 1 193 ? -19.874 -6.413 -3.483 1.00 97.38 193 LEU A C 1
ATOM 1419 O O . LEU A 1 193 ? -20.262 -7.395 -4.116 1.00 97.38 193 LEU A O 1
ATOM 1423 N N . GLY A 1 194 ? -20.597 -5.852 -2.513 1.00 96.69 194 GLY A N 1
ATOM 1424 C CA . GLY A 1 194 ? -21.938 -6.253 -2.105 1.00 96.69 194 GLY A CA 1
ATOM 1425 C C . GLY A 1 194 ? -22.716 -5.077 -1.520 1.00 96.69 194 GLY A C 1
ATOM 1426 O O . GLY A 1 194 ? -22.534 -3.935 -1.935 1.00 96.69 194 GLY A O 1
ATOM 1427 N N . GLU A 1 195 ? -23.591 -5.358 -0.559 1.00 95.88 195 GLU A N 1
ATOM 1428 C CA . GLU A 1 195 ? -24.465 -4.343 0.043 1.00 95.88 195 GLU A CA 1
ATOM 1429 C C . GLU A 1 195 ? -23.743 -3.547 1.138 1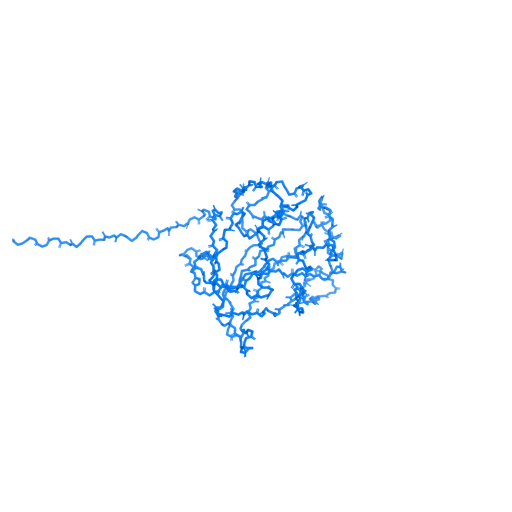.00 95.88 195 GLU A C 1
ATOM 1431 O O . GLU A 1 195 ? -24.107 -2.408 1.426 1.00 95.88 195 GLU A O 1
ATOM 1436 N N . THR A 1 196 ? -22.734 -4.158 1.768 1.00 94.94 196 THR A N 1
ATOM 1437 C CA . THR A 1 196 ? -21.985 -3.580 2.891 1.00 94.94 196 THR A CA 1
ATOM 1438 C C . THR A 1 196 ? -20.483 -3.809 2.750 1.00 94.94 196 THR A C 1
ATOM 1440 O O . THR A 1 196 ? -20.034 -4.666 1.988 1.00 94.94 196 THR A O 1
ATOM 1443 N N . GLU A 1 197 ? -19.686 -3.098 3.548 1.00 94.19 197 GLU A N 1
ATOM 1444 C CA . GLU A 1 197 ? -18.225 -3.246 3.607 1.00 94.19 197 GLU A CA 1
ATOM 1445 C C . GLU A 1 197 ? -17.790 -4.674 3.983 1.00 94.19 197 GLU A C 1
ATOM 1447 O O . GLU A 1 197 ? -16.706 -5.118 3.602 1.00 94.19 197 GLU A O 1
ATOM 1452 N N . ALA A 1 198 ? -18.643 -5.420 4.694 1.00 92.31 198 ALA A N 1
ATOM 1453 C CA . ALA A 1 198 ? -18.384 -6.801 5.095 1.00 92.31 198 ALA A CA 1
ATOM 1454 C C . ALA A 1 198 ? -18.419 -7.798 3.921 1.00 92.31 198 ALA A C 1
ATOM 1456 O O . ALA A 1 198 ? -17.814 -8.868 4.016 1.00 92.31 198 ALA A O 1
ATOM 1457 N N . ASP A 1 199 ? -19.091 -7.453 2.818 1.00 95.44 199 ASP A N 1
ATOM 1458 C CA . ASP A 1 199 ? -19.155 -8.285 1.609 1.00 95.44 199 ASP A CA 1
ATOM 1459 C C . ASP A 1 199 ? -17.875 -8.175 0.760 1.00 95.44 199 ASP A C 1
ATOM 1461 O O . ASP A 1 199 ? -17.609 -9.015 -0.102 1.00 95.44 199 ASP A O 1
ATOM 1465 N N . GLY A 1 200 ? -17.052 -7.162 1.041 1.00 96.38 200 GLY A N 1
ATOM 1466 C CA . GLY A 1 200 ? -15.786 -6.890 0.378 1.00 96.38 200 GLY A CA 1
ATOM 1467 C C . GLY A 1 200 ? -15.759 -5.517 -0.283 1.00 96.38 200 GLY A C 1
ATOM 1468 O O . GLY A 1 200 ? -16.787 -4.934 -0.622 1.00 96.38 200 GLY A O 1
ATOM 1469 N N . ILE A 1 201 ? -14.546 -5.009 -0.481 1.00 98.31 201 ILE A N 1
ATOM 1470 C CA . ILE A 1 201 ? -14.283 -3.704 -1.086 1.00 98.31 201 ILE A CA 1
ATOM 1471 C C . ILE A 1 201 ? -13.271 -3.915 -2.206 1.00 98.31 201 ILE A C 1
ATOM 1473 O O . ILE A 1 201 ? -12.222 -4.524 -1.989 1.00 98.31 201 ILE A O 1
ATOM 1477 N N . LEU A 1 202 ? -13.581 -3.400 -3.391 1.00 98.38 202 LEU A N 1
ATOM 1478 C CA . LEU A 1 202 ? -12.608 -3.202 -4.452 1.00 98.38 202 LEU A CA 1
ATOM 1479 C C . LEU A 1 202 ? -12.001 -1.814 -4.275 1.00 98.38 202 LEU A C 1
ATOM 1481 O O . LEU A 1 202 ? -12.717 -0.821 -4.344 1.00 98.38 202 LEU A O 1
ATOM 1485 N N . ALA A 1 203 ? -10.690 -1.751 -4.063 1.00 98.31 203 ALA A N 1
ATOM 1486 C CA . ALA A 1 203 ? -9.935 -0.507 -4.079 1.00 98.31 203 ALA A CA 1
ATOM 1487 C C . ALA A 1 203 ? -9.013 -0.484 -5.297 1.00 98.31 203 ALA A C 1
ATOM 1489 O O . ALA A 1 203 ? -8.347 -1.480 -5.582 1.00 98.31 203 ALA A O 1
ATOM 1490 N N . TYR A 1 204 ? -8.958 0.642 -6.003 1.00 98.19 204 TYR A N 1
ATOM 1491 C CA . TYR A 1 204 ? -8.098 0.803 -7.170 1.00 98.19 204 TYR A CA 1
ATOM 1492 C C . TYR A 1 204 ? -7.490 2.202 -7.245 1.00 98.19 204 TYR A C 1
ATOM 1494 O O . TYR A 1 204 ? -8.104 3.210 -6.894 1.00 98.19 204 TYR A O 1
ATOM 1502 N N . ILE A 1 205 ? -6.251 2.249 -7.727 1.00 97.75 205 ILE A N 1
ATOM 1503 C CA . ILE A 1 205 ? -5.499 3.473 -7.987 1.00 97.75 205 ILE A CA 1
ATOM 1504 C C . ILE A 1 205 ? -4.563 3.235 -9.175 1.00 97.75 205 ILE A C 1
ATOM 1506 O O . ILE A 1 205 ? -4.049 2.132 -9.363 1.00 97.75 205 ILE A O 1
ATOM 1510 N N . THR A 1 206 ? -4.333 4.265 -9.986 1.00 96.88 206 THR A N 1
ATOM 1511 C CA . THR A 1 206 ? -3.300 4.244 -11.027 1.00 96.88 206 THR A CA 1
ATOM 1512 C C . THR A 1 206 ? -2.063 4.960 -10.511 1.00 96.88 206 THR A C 1
ATOM 1514 O O . THR A 1 206 ? -2.114 6.156 -10.237 1.00 96.88 206 THR A O 1
ATOM 1517 N N . ILE A 1 207 ? -0.944 4.243 -10.413 1.00 95.38 207 ILE A N 1
ATOM 1518 C CA . ILE A 1 207 ? 0.326 4.810 -9.953 1.00 95.38 207 ILE A CA 1
ATOM 1519 C C . ILE A 1 207 ? 1.141 5.261 -11.167 1.00 95.38 207 ILE A C 1
ATOM 1521 O O . ILE A 1 207 ? 1.550 4.456 -12.009 1.00 95.38 207 ILE A O 1
ATOM 1525 N N . GLY A 1 208 ? 1.387 6.567 -11.258 1.00 94.50 208 GLY A N 1
ATOM 1526 C CA . GLY A 1 208 ? 2.326 7.132 -12.218 1.00 94.50 208 GLY A CA 1
ATOM 1527 C C . GLY A 1 208 ? 3.761 6.849 -11.782 1.00 94.50 208 GLY A C 1
ATOM 1528 O O . GLY A 1 208 ? 4.216 7.378 -10.778 1.00 94.50 208 GLY A O 1
ATOM 1529 N N . VAL A 1 209 ? 4.483 6.032 -12.548 1.00 93.69 209 VAL A N 1
ATOM 1530 C CA . VAL A 1 209 ? 5.880 5.671 -12.259 1.00 93.69 209 VAL A CA 1
ATOM 1531 C C . VAL A 1 209 ? 6.817 6.283 -13.297 1.00 93.69 209 VAL A C 1
ATOM 1533 O O . VAL A 1 209 ? 6.570 6.131 -14.497 1.00 93.69 209 VAL A O 1
ATOM 1536 N N . ASP A 1 210 ? 7.883 6.946 -12.848 1.00 93.69 210 ASP A N 1
ATOM 1537 C CA . ASP A 1 210 ? 9.013 7.352 -13.688 1.00 93.69 210 ASP A CA 1
ATOM 1538 C C . ASP A 1 210 ? 10.026 6.199 -13.779 1.00 93.69 210 ASP A C 1
ATOM 1540 O O . ASP A 1 210 ? 10.755 5.947 -12.818 1.00 93.69 210 ASP A O 1
ATOM 1544 N N . PRO A 1 211 ? 10.097 5.473 -14.912 1.00 91.00 211 PRO A N 1
ATOM 1545 C CA . PRO A 1 211 ? 11.015 4.346 -15.045 1.00 91.00 211 PRO A CA 1
ATOM 1546 C C . PRO A 1 211 ? 12.481 4.787 -15.178 1.00 91.00 211 PRO A C 1
ATOM 1548 O O . PRO A 1 211 ? 13.376 3.944 -15.128 1.00 91.00 211 PRO A O 1
ATOM 1551 N N . THR A 1 212 ? 12.745 6.083 -15.390 1.00 90.69 212 THR A N 1
ATOM 1552 C CA . THR A 1 212 ? 14.105 6.619 -15.531 1.00 90.69 212 THR A CA 1
ATOM 1553 C C . THR A 1 212 ? 14.740 6.955 -14.188 1.00 90.69 212 THR A C 1
ATOM 1555 O O . THR A 1 212 ? 15.967 6.916 -14.062 1.00 90.69 212 THR A O 1
ATOM 1558 N N . PHE A 1 213 ? 13.920 7.221 -13.171 1.00 90.25 213 PHE A N 1
ATOM 1559 C CA . PHE A 1 213 ? 14.381 7.333 -11.799 1.00 90.25 213 PHE A CA 1
ATOM 1560 C C . PHE A 1 213 ? 14.774 5.956 -11.264 1.00 90.25 213 PHE A C 1
ATOM 1562 O O . PHE A 1 213 ? 14.013 5.000 -11.383 1.00 90.25 213 PHE A O 1
ATOM 1569 N N . VAL A 1 214 ? 15.961 5.855 -10.663 1.00 86.56 214 VAL A N 1
ATOM 1570 C CA . VAL A 1 214 ? 16.447 4.619 -10.041 1.00 86.56 214 VAL A CA 1
ATOM 1571 C C . VAL A 1 214 ? 17.001 4.933 -8.656 1.00 86.56 214 VAL A C 1
ATOM 1573 O O . VAL A 1 214 ? 17.986 5.663 -8.502 1.00 86.56 214 VAL A O 1
ATOM 1576 N N . GLY A 1 215 ? 16.360 4.353 -7.648 1.00 85.88 215 GLY A N 1
ATOM 1577 C CA . GLY A 1 215 ? 16.816 4.310 -6.269 1.00 85.88 215 GLY A CA 1
ATOM 1578 C C . GLY A 1 215 ? 17.220 2.903 -5.835 1.00 85.88 215 GLY A C 1
ATOM 1579 O O . GLY A 1 215 ? 17.084 1.926 -6.571 1.00 85.88 215 GLY A O 1
ATOM 1580 N N . SER A 1 216 ? 17.689 2.812 -4.597 1.00 79.44 216 SER A N 1
ATOM 1581 C CA . SER A 1 216 ? 17.986 1.554 -3.914 1.00 79.44 216 SER A CA 1
ATOM 1582 C C . SER A 1 216 ? 17.555 1.627 -2.454 1.00 79.44 216 SER A C 1
ATOM 1584 O O . SER A 1 216 ? 17.539 2.708 -1.853 1.00 79.44 216 SER A O 1
ATOM 1586 N N . ILE A 1 217 ? 17.221 0.466 -1.896 1.00 74.69 217 ILE A N 1
ATOM 1587 C CA . ILE A 1 217 ? 16.821 0.290 -0.500 1.00 74.69 217 ILE A CA 1
ATOM 1588 C C . ILE A 1 217 ? 17.893 -0.537 0.196 1.00 74.69 217 ILE A C 1
ATOM 1590 O O . ILE A 1 217 ? 18.346 -1.548 -0.335 1.00 74.69 217 ILE A O 1
ATOM 1594 N N . THR A 1 218 ? 18.315 -0.117 1.385 1.00 67.19 218 THR A N 1
ATOM 1595 C CA . THR A 1 218 ? 19.256 -0.880 2.213 1.00 67.19 218 THR A CA 1
ATOM 1596 C C . THR A 1 218 ? 18.711 -1.016 3.620 1.00 67.19 218 THR A C 1
ATOM 1598 O O . THR A 1 218 ? 18.636 -0.018 4.323 1.00 67.19 218 THR A O 1
ATOM 1601 N N . SER A 1 219 ? 18.413 -2.247 4.041 1.00 66.00 219 SER A N 1
ATOM 1602 C CA . SER A 1 219 ? 17.823 -2.578 5.342 1.00 66.00 219 SER A CA 1
ATOM 1603 C C . SER A 1 219 ? 18.748 -3.435 6.205 1.00 66.00 219 SER A C 1
ATOM 1605 O O . SER A 1 219 ? 19.681 -4.072 5.715 1.00 66.00 219 SER A O 1
ATOM 1607 N N . THR A 1 220 ? 18.462 -3.494 7.505 1.00 61.81 220 THR A N 1
ATOM 1608 C CA . THR A 1 220 ? 19.017 -4.500 8.429 1.00 61.81 220 THR A CA 1
ATOM 1609 C C . THR A 1 220 ? 17.949 -5.457 8.972 1.00 61.81 220 THR A C 1
ATOM 1611 O O . THR A 1 220 ? 18.244 -6.283 9.830 1.00 61.81 220 THR A O 1
ATOM 1614 N N . ASN A 1 221 ? 16.709 -5.338 8.498 1.00 66.62 221 ASN A N 1
ATOM 1615 C CA . ASN A 1 221 ? 15.527 -6.043 8.984 1.00 66.62 221 ASN A CA 1
ATOM 1616 C C . ASN A 1 221 ? 15.054 -7.056 7.933 1.00 66.62 221 ASN A C 1
ATOM 1618 O O . ASN A 1 221 ? 14.109 -6.810 7.194 1.00 66.62 221 ASN A O 1
ATOM 1622 N N . TYR A 1 222 ? 15.722 -8.209 7.872 1.00 66.81 222 TYR A N 1
ATOM 1623 C CA . TYR A 1 222 ? 15.381 -9.286 6.940 1.00 66.81 222 TYR A CA 1
ATOM 1624 C C . TYR A 1 222 ? 14.708 -10.457 7.641 1.00 66.81 222 TYR A C 1
ATOM 1626 O O . TYR A 1 222 ? 15.152 -10.891 8.707 1.00 66.81 222 TYR A O 1
ATOM 1634 N N . VAL A 1 223 ? 13.662 -11.000 7.015 1.00 69.62 223 VAL A N 1
ATOM 1635 C CA . VAL A 1 223 ? 13.083 -12.279 7.428 1.00 69.62 223 VAL A CA 1
ATOM 1636 C C . VAL A 1 223 ? 14.160 -13.347 7.271 1.00 69.62 223 VAL A C 1
ATOM 1638 O O . VAL A 1 223 ? 14.720 -13.537 6.197 1.00 69.62 223 VAL A O 1
ATOM 1641 N N . THR A 1 224 ? 14.459 -14.039 8.361 1.00 64.56 224 THR A N 1
ATOM 1642 C CA . THR A 1 224 ? 15.539 -15.034 8.433 1.00 64.56 224 THR A CA 1
ATOM 1643 C C . THR A 1 224 ? 15.114 -16.429 7.968 1.00 64.56 224 THR A C 1
ATOM 1645 O O . THR A 1 224 ? 15.906 -17.363 8.049 1.00 64.56 224 THR A O 1
ATOM 1648 N N . ALA A 1 225 ? 13.879 -16.590 7.478 1.00 51.00 225 ALA A N 1
ATOM 1649 C CA . ALA A 1 225 ? 13.351 -17.867 7.008 1.00 51.00 225 ALA A CA 1
ATOM 1650 C C . ALA A 1 225 ? 14.104 -18.347 5.752 1.00 51.00 225 ALA A C 1
ATOM 1652 O O . ALA A 1 225 ? 13.874 -17.850 4.651 1.00 51.00 225 ALA A O 1
ATOM 1653 N N . ASP A 1 226 ? 15.007 -19.310 5.956 1.00 46.47 226 ASP A N 1
ATOM 1654 C CA . ASP A 1 226 ? 15.690 -20.139 4.958 1.00 46.47 226 ASP A CA 1
ATOM 1655 C C . ASP A 1 226 ? 16.116 -19.399 3.680 1.00 46.47 226 ASP A C 1
ATOM 1657 O O . ASP A 1 226 ? 15.796 -19.801 2.556 1.00 46.47 226 ASP A O 1
ATOM 1661 N N . LEU A 1 227 ? 16.885 -18.320 3.848 1.00 45.47 227 LEU A N 1
ATOM 1662 C CA . LEU A 1 227 ? 17.782 -17.855 2.796 1.00 45.47 227 LEU A CA 1
ATOM 1663 C C . LEU A 1 227 ? 18.898 -18.901 2.656 1.00 45.47 227 LEU A C 1
ATOM 1665 O O . LEU A 1 227 ? 19.984 -18.746 3.210 1.00 45.47 227 LEU A O 1
ATOM 1669 N N . GLU A 1 228 ? 18.630 -19.998 1.943 1.00 35.88 228 GLU A N 1
ATOM 1670 C CA . GLU A 1 228 ? 19.704 -20.795 1.354 1.00 35.88 228 GLU A CA 1
ATOM 1671 C C . GLU A 1 228 ? 20.420 -19.879 0.355 1.00 35.88 228 GLU A C 1
ATOM 1673 O O . GLU A 1 228 ? 20.040 -19.767 -0.813 1.00 35.88 228 GLU A O 1
ATOM 1678 N N . GLU A 1 229 ? 21.441 -19.163 0.831 1.00 39.19 229 GLU A N 1
ATOM 1679 C CA . GLU A 1 229 ? 22.477 -18.638 -0.043 1.00 39.19 229 GLU A CA 1
ATOM 1680 C C . GLU A 1 229 ? 22.967 -19.835 -0.856 1.00 39.19 229 GLU A C 1
ATOM 1682 O O . GLU A 1 229 ? 23.549 -20.777 -0.313 1.00 39.19 229 GLU A O 1
ATOM 1687 N N . SER A 1 230 ? 22.696 -19.825 -2.162 1.00 35.06 230 SER A N 1
ATOM 1688 C CA . SER A 1 230 ? 23.304 -20.765 -3.092 1.00 35.06 230 SER A CA 1
ATOM 1689 C C . SER A 1 230 ? 24.814 -20.564 -3.014 1.00 35.06 230 SER A C 1
ATOM 1691 O O . SER A 1 230 ? 25.380 -19.753 -3.749 1.00 35.06 230 SER A O 1
ATOM 1693 N N . SER A 1 231 ? 25.471 -21.298 -2.117 1.00 34.47 231 SER A N 1
ATOM 1694 C CA . SER A 1 231 ? 26.919 -21.365 -2.068 1.00 34.47 231 SER A CA 1
ATOM 1695 C C . SER A 1 231 ? 27.387 -21.853 -3.434 1.00 34.47 231 SER A C 1
ATOM 1697 O O . SER A 1 231 ? 27.136 -22.983 -3.859 1.00 34.47 231 SER A O 1
ATOM 1699 N N . THR A 1 232 ? 28.034 -20.965 -4.179 1.00 32.06 232 THR A N 1
ATOM 1700 C CA . THR A 1 232 ? 28.799 -21.335 -5.357 1.00 32.06 232 THR A CA 1
ATOM 1701 C C . THR A 1 232 ? 29.970 -22.176 -4.868 1.00 32.06 232 THR A C 1
ATOM 1703 O O . THR A 1 232 ? 31.053 -21.687 -4.552 1.00 32.06 232 THR A O 1
ATOM 1706 N N . SER A 1 233 ? 29.730 -23.483 -4.769 1.00 32.84 233 SER A N 1
ATOM 1707 C CA . SER A 1 233 ? 30.774 -24.491 -4.671 1.00 32.84 233 SER A CA 1
ATOM 1708 C C . SER A 1 233 ? 31.714 -24.282 -5.854 1.00 32.84 233 SER A C 1
ATOM 1710 O O . SER A 1 233 ? 31.415 -24.626 -6.998 1.00 32.84 233 SER A O 1
ATOM 1712 N N . THR A 1 234 ? 32.851 -23.650 -5.576 1.00 33.62 234 THR A N 1
ATOM 1713 C CA . THR A 1 234 ? 33.979 -23.607 -6.493 1.00 33.62 234 THR A CA 1
ATOM 1714 C C . THR A 1 234 ? 34.521 -25.028 -6.550 1.00 33.62 234 THR A C 1
ATOM 1716 O O . THR A 1 234 ? 35.370 -25.418 -5.750 1.00 33.62 234 THR A O 1
ATOM 1719 N N . THR A 1 235 ? 34.009 -25.840 -7.473 1.00 33.66 235 THR A N 1
ATOM 1720 C CA . THR A 1 235 ? 34.664 -27.094 -7.836 1.00 33.66 235 THR A CA 1
ATOM 1721 C C . THR A 1 235 ? 35.998 -26.743 -8.476 1.00 33.66 235 THR A C 1
ATOM 1723 O O . THR A 1 235 ? 36.064 -26.316 -9.629 1.00 33.66 235 THR A O 1
ATOM 1726 N N . ALA A 1 236 ? 37.063 -26.895 -7.691 1.00 35.41 236 ALA A N 1
ATOM 1727 C CA . ALA A 1 236 ? 38.429 -26.903 -8.171 1.00 35.41 236 ALA A CA 1
ATOM 1728 C C . ALA A 1 236 ? 38.561 -27.912 -9.325 1.00 35.41 236 ALA A C 1
ATOM 1730 O O . ALA A 1 236 ? 38.107 -29.055 -9.228 1.00 35.41 236 ALA A O 1
ATOM 1731 N N . ALA A 1 237 ? 39.170 -27.468 -10.423 1.00 35.44 237 ALA A N 1
ATOM 1732 C CA . ALA A 1 237 ? 39.486 -28.310 -11.566 1.00 35.44 237 ALA A CA 1
ATOM 1733 C C . ALA A 1 237 ? 40.377 -29.494 -11.136 1.00 35.44 237 ALA A C 1
ATOM 1735 O O . ALA A 1 237 ? 41.309 -29.294 -10.351 1.00 35.44 237 ALA A O 1
ATOM 1736 N N . PRO A 1 238 ? 40.146 -30.719 -11.642 1.00 35.88 238 PRO A N 1
ATOM 1737 C CA . PRO A 1 238 ? 41.015 -31.843 -11.334 1.00 35.88 238 PRO A CA 1
ATOM 1738 C C . PRO A 1 238 ? 42.390 -31.636 -11.982 1.00 35.88 238 PRO A C 1
ATOM 1740 O O . PRO A 1 238 ? 42.508 -31.429 -13.190 1.00 35.88 238 PRO A O 1
ATOM 1743 N N . SER A 1 239 ? 43.441 -31.705 -11.165 1.00 34.47 239 SER A N 1
ATOM 1744 C CA . SER A 1 239 ? 44.831 -31.712 -11.612 1.00 34.47 239 SER A CA 1
ATOM 1745 C C . SER A 1 239 ? 45.123 -32.997 -12.390 1.00 34.47 239 SER A C 1
ATOM 1747 O O . SER A 1 239 ? 45.121 -34.088 -11.818 1.00 34.47 239 SER A O 1
ATOM 1749 N N . SER A 1 240 ? 45.408 -32.881 -13.685 1.00 36.31 240 SER A N 1
ATOM 1750 C CA . SER A 1 240 ? 45.979 -33.969 -14.475 1.00 36.31 240 SER A CA 1
ATOM 1751 C C . SER A 1 240 ? 47.480 -34.075 -14.191 1.00 36.31 240 SER A C 1
ATOM 1753 O O . SER A 1 240 ? 48.269 -33.282 -14.706 1.00 36.31 240 SER A O 1
ATOM 1755 N N . THR A 1 241 ? 47.886 -35.050 -13.385 1.00 35.56 241 THR A N 1
ATOM 1756 C CA . THR A 1 241 ? 49.264 -35.558 -13.384 1.00 35.56 241 THR A CA 1
ATOM 1757 C C . THR A 1 241 ? 49.371 -36.693 -14.396 1.00 35.56 241 THR A C 1
ATOM 1759 O O . THR A 1 241 ? 48.669 -37.697 -14.263 1.00 35.56 241 THR A O 1
ATOM 1762 N N . ALA A 1 242 ? 50.240 -36.503 -15.388 1.00 34.19 242 ALA A N 1
ATOM 1763 C CA . ALA A 1 242 ? 50.897 -37.562 -16.148 1.00 34.19 242 ALA A CA 1
ATOM 1764 C C . ALA A 1 242 ? 52.319 -37.740 -15.602 1.00 34.19 242 ALA A C 1
ATOM 1766 O O . ALA A 1 242 ? 52.882 -36.721 -15.134 1.00 34.19 242 ALA A O 1
#

Secondary structure (DSSP, 8-state):
-TTT----TT-EEEEE---TTSPPTT-TTS---STT-----SS-TTPEEEESSSPPTTT----SS---SS----PPPPPS----TTEEEEE--TTS------PPP---TT--SEEEEEEEES-EE-TTS-EEGGGSEEEEEEEEE--HHHHHHHHTSTTGGG--SPP--GGG-HHHHHHTGGG---BPEEEESSSSGGG-EEEE------TT--EEEE-S----S----------PPP----